Protein AF-A0A962N6V8-F1 (afdb_monomer_lite)

Sequence (191 aa):
HMRDAFGALPDKLLLVIGPEPMWRGGLSGPNSLFMHADRPLISTNATSTLLHELTHVITRIRGAEPSDDWLAEGLAEYYGLELLRRSGGITQDRFDAALKWQRNWGKSVKSLRVARSRGPTTARAVVLLAELDREMRSLTRGEVGLDDLVQRLRQQRSVSTEDFIKLAEALAEGPLEALDTPLLTAPKAKH

Foldseek 3Di:
DCCLLAPDFDPAAA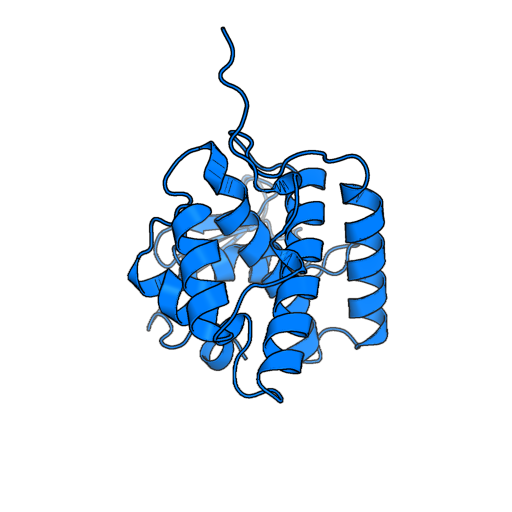EAEEAPPDDQAWDADASYIYHYNPQPCADPLRFGSVQLNSQCNGLLAAALALQRRLVSLLSSRLRSRVVCPVVVVDDPVSSVSSLVVLCVLLVVQQALRDSHDDSSSSSVSSNLQVLLQVQLCVLVVNPDGNSNLSNVSSVVSHDYLVNSQVSSQVSSVHHDPSSPGSRRDHDDDDD

Structure (mmCIF, N/CA/C/O backbone):
data_AF-A0A962N6V8-F1
#
_entry.id   AF-A0A962N6V8-F1
#
loop_
_atom_site.group_PDB
_atom_site.id
_atom_site.type_symbol
_atom_site.label_atom_id
_atom_site.label_alt_id
_atom_site.label_comp_id
_atom_site.label_asym_id
_atom_site.label_entity_id
_atom_site.label_seq_id
_atom_site.pdbx_PDB_ins_code
_atom_site.Cartn_x
_atom_site.Cartn_y
_atom_site.Cartn_z
_atom_site.occupancy
_atom_site.B_iso_or_equiv
_atom_site.auth_seq_id
_atom_site.auth_comp_id
_atom_site.auth_asym_id
_atom_site.auth_atom_id
_atom_site.pdbx_PDB_model_num
ATOM 1 N N . HIS A 1 1 ? -2.969 -9.223 -13.049 1.00 92.00 1 HIS A N 1
ATOM 2 C CA . HIS A 1 1 ? -2.523 -8.752 -11.718 1.00 92.00 1 HIS A CA 1
ATOM 3 C C . HIS A 1 1 ? -2.616 -7.242 -11.528 1.00 92.00 1 HIS A C 1
ATOM 5 O O . HIS A 1 1 ? -3.389 -6.834 -10.682 1.00 92.00 1 HIS A O 1
ATOM 11 N N . MET A 1 2 ? -1.894 -6.386 -12.275 1.00 93.00 2 MET A N 1
ATOM 12 C CA . MET A 1 2 ? -2.005 -4.920 -12.075 1.00 93.00 2 MET A CA 1
ATOM 13 C C . MET A 1 2 ? -3.399 -4.360 -12.370 1.00 93.00 2 MET A C 1
ATOM 15 O O . MET A 1 2 ? -3.886 -3.515 -11.631 1.00 93.00 2 MET A O 1
ATOM 19 N N . ARG A 1 3 ? -4.042 -4.829 -13.447 1.00 93.38 3 ARG A N 1
ATOM 20 C CA . ARG A 1 3 ? -5.424 -4.447 -13.768 1.00 93.38 3 ARG A CA 1
ATOM 21 C C . ARG A 1 3 ? -6.394 -4.892 -12.671 1.00 93.38 3 ARG A C 1
ATOM 23 O O . ARG A 1 3 ? -7.311 -4.152 -12.360 1.00 93.38 3 ARG A O 1
ATOM 30 N N . ASP A 1 4 ? -6.150 -6.049 -12.066 1.00 94.19 4 ASP A N 1
ATOM 31 C CA . ASP A 1 4 ? -6.974 -6.572 -10.971 1.00 94.19 4 ASP A CA 1
ATOM 32 C C . ASP A 1 4 ? -6.772 -5.734 -9.699 1.00 94.19 4 ASP A C 1
ATOM 34 O O . ASP A 1 4 ? -7.735 -5.336 -9.062 1.00 94.19 4 ASP A O 1
ATOM 38 N N . ALA A 1 5 ? -5.522 -5.381 -9.381 1.00 95.44 5 ALA A N 1
ATOM 39 C CA . ALA A 1 5 ? -5.188 -4.584 -8.203 1.00 95.44 5 ALA A CA 1
ATOM 40 C C . ALA A 1 5 ? -5.646 -3.123 -8.309 1.00 95.44 5 ALA A C 1
ATOM 42 O O . ALA A 1 5 ? -6.063 -2.519 -7.326 1.00 95.44 5 ALA A O 1
ATOM 43 N N . PHE A 1 6 ? -5.530 -2.524 -9.495 1.00 95.38 6 PHE A N 1
ATOM 44 C CA . PHE A 1 6 ? -5.678 -1.079 -9.661 1.00 95.38 6 PHE A CA 1
ATOM 45 C C . PHE A 1 6 ? -6.866 -0.678 -10.532 1.00 95.38 6 PHE A C 1
ATOM 47 O O . PHE A 1 6 ? -7.207 0.502 -10.557 1.00 95.38 6 PHE A O 1
ATOM 54 N N . GLY A 1 7 ? -7.513 -1.597 -11.245 1.00 93.31 7 GLY A N 1
ATOM 55 C CA . GLY A 1 7 ? -8.549 -1.292 -12.230 1.00 93.31 7 GLY A CA 1
ATOM 56 C C . GLY A 1 7 ? -7.964 -0.756 -13.543 1.00 93.31 7 GLY A C 1
ATOM 57 O O . GLY A 1 7 ? -6.979 -1.275 -14.072 1.00 93.31 7 GLY A O 1
ATOM 58 N N . ALA A 1 8 ? -8.575 0.297 -14.101 1.00 91.31 8 ALA A N 1
ATOM 59 C CA . ALA A 1 8 ? -8.146 0.885 -15.373 1.00 91.31 8 ALA A CA 1
ATOM 60 C C . ALA A 1 8 ? -6.683 1.374 -15.329 1.00 91.31 8 ALA A C 1
ATOM 62 O O . ALA A 1 8 ? -6.289 2.142 -14.438 1.00 91.31 8 ALA A O 1
ATOM 63 N N . LEU A 1 9 ? -5.906 0.938 -16.323 1.00 91.75 9 LEU A N 1
ATOM 64 C CA . LEU A 1 9 ? -4.485 1.239 -16.507 1.00 91.75 9 LEU A CA 1
ATOM 65 C C . LEU A 1 9 ? -4.301 2.335 -17.571 1.00 91.75 9 LEU A C 1
ATOM 67 O O . LEU A 1 9 ? -5.171 2.476 -18.429 1.00 91.75 9 LEU A O 1
ATOM 71 N N . PRO A 1 10 ? -3.199 3.105 -17.538 1.00 88.62 10 PRO A N 1
ATOM 72 C CA . PRO A 1 10 ? -2.902 4.063 -18.600 1.00 88.62 10 PRO A CA 1
ATOM 73 C C . PRO A 1 10 ? -2.688 3.356 -19.947 1.00 88.62 10 PRO A C 1
ATOM 75 O O . PRO A 1 10 ? -2.041 2.311 -20.000 1.00 88.62 10 PRO A O 1
ATOM 78 N N . ASP A 1 11 ? -3.174 3.960 -21.035 1.00 89.56 11 ASP A N 1
ATOM 79 C CA . ASP A 1 11 ? -3.047 3.401 -22.394 1.00 89.56 11 ASP A CA 1
ATOM 80 C C . ASP A 1 11 ? -1.592 3.313 -22.867 1.00 89.56 11 ASP A C 1
ATOM 82 O O . ASP A 1 11 ? -1.232 2.461 -23.678 1.00 89.56 11 ASP A O 1
ATOM 86 N N . LYS A 1 12 ? -0.753 4.233 -22.380 1.00 90.50 12 LYS A N 1
ATOM 87 C CA . LYS A 1 12 ? 0.671 4.318 -22.700 1.00 90.50 12 LYS A CA 1
ATOM 88 C C . LYS A 1 12 ? 1.465 4.674 -21.453 1.00 90.50 12 LYS A C 1
ATOM 90 O O . LYS A 1 12 ? 1.043 5.506 -20.650 1.00 90.50 12 LYS A O 1
ATOM 95 N N . LEU A 1 13 ? 2.641 4.071 -21.347 1.00 90.12 13 LEU A N 1
ATOM 96 C CA . LEU A 1 13 ? 3.623 4.326 -20.306 1.00 90.12 13 LEU A CA 1
ATOM 97 C C . LEU A 1 13 ? 4.987 4.520 -20.972 1.00 90.12 13 LEU A C 1
ATOM 99 O O . LEU A 1 13 ? 5.397 3.687 -21.779 1.00 90.12 13 LEU A O 1
ATOM 103 N N . LEU A 1 14 ? 5.685 5.603 -20.635 1.00 91.00 14 LEU A N 1
ATOM 104 C CA . LEU A 1 14 ? 7.074 5.807 -21.037 1.00 91.00 14 LEU A CA 1
ATOM 105 C C . LEU A 1 14 ? 8.006 5.179 -19.995 1.00 91.00 14 LEU A C 1
ATOM 107 O O . LEU A 1 14 ? 7.968 5.561 -18.829 1.00 91.00 14 LEU A O 1
ATOM 111 N N . LEU A 1 15 ? 8.873 4.263 -20.422 1.00 88.88 15 LEU A N 1
ATOM 112 C CA . LEU A 1 15 ? 9.946 3.719 -19.594 1.00 88.88 15 LEU A CA 1
ATOM 113 C C . LEU A 1 15 ? 11.296 4.152 -20.164 1.00 88.88 15 LEU A C 1
ATOM 115 O O . LEU A 1 15 ? 11.622 3.822 -21.303 1.00 88.88 15 LEU A O 1
ATOM 119 N N . VAL A 1 16 ? 12.076 4.876 -19.366 1.00 89.50 16 VAL A N 1
ATOM 120 C CA . VAL A 1 16 ? 13.437 5.299 -19.701 1.00 89.50 16 VAL A CA 1
ATOM 121 C C . VAL A 1 16 ? 14.405 4.585 -18.771 1.00 89.50 16 VAL A C 1
ATOM 123 O O . VAL A 1 16 ? 14.350 4.763 -17.556 1.00 89.50 16 VAL A O 1
ATOM 126 N N . ILE A 1 17 ? 15.299 3.784 -19.345 1.00 88.50 17 ILE A N 1
ATOM 127 C CA . ILE A 1 17 ? 16.382 3.123 -18.617 1.00 88.50 17 ILE A CA 1
ATOM 128 C C . ILE A 1 17 ? 17.700 3.610 -19.204 1.00 88.50 17 ILE A C 1
ATOM 130 O O . ILE A 1 17 ? 17.881 3.560 -20.420 1.00 88.50 17 ILE A O 1
ATOM 134 N N . GLY A 1 18 ? 18.616 4.065 -18.355 1.00 88.94 18 GLY A N 1
ATOM 135 C CA . GLY A 1 18 ? 19.929 4.517 -18.801 1.00 88.94 18 GLY A CA 1
ATOM 136 C C . GLY A 1 18 ? 21.016 4.334 -17.742 1.00 88.94 18 GLY A C 1
ATOM 137 O O . GLY A 1 18 ? 20.704 4.206 -16.553 1.00 88.94 18 GLY A O 1
ATOM 138 N N . PRO A 1 19 ? 22.288 4.256 -18.166 1.00 89.94 19 PRO A N 1
ATOM 139 C CA . PRO A 1 19 ? 23.431 4.216 -17.262 1.00 89.94 19 PRO A CA 1
ATOM 140 C C . PRO A 1 19 ? 23.737 5.626 -16.719 1.00 89.94 19 PRO A C 1
ATOM 142 O O . PRO A 1 19 ? 22.932 6.555 -16.832 1.00 89.94 19 PRO A O 1
ATOM 145 N N . GLU A 1 20 ? 24.924 5.804 -16.149 1.00 87.94 20 GLU A N 1
ATOM 146 C CA . GLU A 1 20 ? 25.464 7.120 -15.799 1.00 87.94 20 GLU A CA 1
ATOM 147 C C . GLU A 1 20 ? 25.333 8.117 -16.973 1.00 87.94 20 GLU A C 1
ATOM 149 O O . GLU A 1 20 ? 25.546 7.732 -18.129 1.00 87.94 20 GLU A O 1
ATOM 154 N N . PRO A 1 21 ? 24.990 9.395 -16.720 1.00 88.94 21 PRO A N 1
ATOM 155 C CA . PRO A 1 21 ? 24.948 10.081 -15.422 1.00 88.94 21 PRO A CA 1
ATOM 156 C C . PRO A 1 21 ? 23.567 10.071 -14.729 1.00 88.94 21 PRO A C 1
ATOM 158 O O . PRO A 1 21 ? 23.269 10.968 -13.937 1.00 88.94 21 PRO A O 1
ATOM 161 N N . MET A 1 22 ? 22.670 9.129 -15.053 1.00 87.81 22 MET A N 1
ATOM 162 C CA . MET A 1 22 ? 21.358 9.074 -14.395 1.00 87.81 22 MET A CA 1
ATOM 163 C C . MET A 1 22 ? 21.493 8.837 -12.882 1.00 87.81 22 MET A C 1
ATOM 165 O O . MET A 1 22 ? 22.350 8.087 -12.424 1.00 87.81 22 MET A O 1
ATOM 169 N N . TRP A 1 23 ? 20.608 9.443 -12.080 1.00 82.12 23 TRP A N 1
ATOM 170 C CA . TRP A 1 23 ? 20.571 9.172 -10.641 1.00 82.12 23 TRP A CA 1
ATOM 171 C C . TRP A 1 23 ? 20.343 7.678 -10.392 1.00 82.12 23 TRP A C 1
ATOM 173 O O . TRP A 1 23 ? 19.440 7.083 -10.980 1.00 82.12 23 TRP A O 1
ATOM 183 N N . ARG A 1 24 ? 21.140 7.075 -9.499 1.00 80.69 24 ARG A N 1
ATOM 184 C CA . ARG A 1 24 ? 21.085 5.648 -9.141 1.00 80.69 24 ARG A CA 1
ATOM 185 C C . ARG A 1 24 ? 19.822 5.319 -8.345 1.00 80.69 24 ARG A C 1
ATOM 187 O O . ARG A 1 24 ? 19.895 4.987 -7.164 1.00 80.69 24 ARG A O 1
ATOM 194 N N . GLY A 1 25 ? 18.662 5.369 -8.987 1.00 80.75 25 GLY A N 1
ATOM 195 C CA . GLY A 1 25 ? 17.335 5.217 -8.396 1.00 80.75 25 GLY A CA 1
ATOM 196 C C . GLY A 1 25 ? 16.261 4.902 -9.433 1.00 80.75 25 GLY A C 1
ATOM 197 O O . GLY A 1 25 ? 16.563 4.661 -10.603 1.00 80.75 25 GLY A O 1
ATOM 198 N N . GLY A 1 26 ? 15.018 4.870 -8.962 1.00 82.94 26 GLY A N 1
ATOM 199 C CA . GLY A 1 26 ? 13.819 4.947 -9.787 1.00 82.94 26 GLY A CA 1
ATOM 200 C C . GLY A 1 26 ? 13.125 6.275 -9.504 1.00 82.94 26 GLY A C 1
ATOM 201 O O . GLY A 1 26 ? 13.167 6.749 -8.373 1.00 82.94 26 GLY A O 1
ATOM 202 N N . LEU A 1 27 ? 12.558 6.904 -10.529 1.00 83.62 27 LEU A N 1
ATOM 203 C CA . LEU A 1 27 ? 11.751 8.110 -10.381 1.00 83.62 27 LEU A CA 1
ATOM 204 C C . LEU A 1 27 ? 10.501 7.995 -11.245 1.00 83.62 27 LEU A C 1
ATOM 206 O O . LEU A 1 27 ? 10.588 7.858 -12.470 1.00 83.62 27 LEU A O 1
ATOM 210 N N . SER A 1 28 ? 9.344 8.100 -10.606 1.00 83.50 28 SER A N 1
ATOM 211 C CA . SER A 1 28 ? 8.049 8.181 -11.267 1.00 83.50 28 SER A CA 1
ATOM 212 C C . SER A 1 28 ? 7.672 9.623 -11.634 1.00 83.50 28 SER A C 1
ATOM 214 O O . SER A 1 28 ? 7.894 10.579 -10.890 1.00 83.50 28 SER A O 1
ATOM 216 N N . GLY A 1 29 ? 7.080 9.779 -12.819 1.00 81.81 29 GLY A N 1
ATOM 217 C CA . GLY A 1 29 ? 6.471 11.008 -13.322 1.00 81.81 29 GLY A CA 1
ATOM 218 C C . GLY A 1 29 ? 5.114 10.726 -13.983 1.00 81.81 29 GLY A C 1
ATOM 219 O O . GLY A 1 29 ? 4.667 9.575 -14.042 1.00 81.81 29 GLY A O 1
ATOM 220 N N . PRO A 1 30 ? 4.402 11.752 -14.488 1.00 84.00 30 PRO A N 1
ATOM 221 C CA . PRO A 1 30 ? 3.110 11.550 -15.140 1.00 84.00 30 PRO A CA 1
ATOM 222 C C . PRO A 1 30 ? 3.215 10.604 -16.348 1.00 84.00 30 PRO A C 1
ATOM 224 O O . PRO A 1 30 ? 3.741 10.976 -17.393 1.00 84.00 30 PRO A O 1
ATOM 227 N N . ASN A 1 31 ? 2.685 9.382 -16.209 1.00 85.62 31 ASN A N 1
ATOM 228 C CA . ASN A 1 31 ? 2.766 8.306 -17.211 1.00 85.62 31 ASN A CA 1
ATOM 229 C C . ASN A 1 31 ? 4.201 7.966 -17.659 1.00 85.62 31 ASN A C 1
ATOM 231 O O . ASN A 1 31 ? 4.402 7.475 -18.774 1.00 85.62 31 ASN A O 1
ATOM 235 N N . SER A 1 32 ? 5.194 8.213 -16.807 1.00 88.81 32 SER A N 1
ATOM 236 C CA . SER A 1 32 ? 6.594 7.959 -17.118 1.00 88.81 32 SER A CA 1
ATOM 237 C C . SER A 1 32 ? 7.357 7.414 -15.919 1.00 88.81 32 SER A C 1
ATOM 239 O O . SER A 1 32 ? 7.034 7.699 -14.767 1.00 88.81 32 SER A O 1
ATOM 241 N N . LEU A 1 33 ? 8.372 6.612 -16.209 1.00 89.00 33 LEU A N 1
ATOM 242 C CA . LEU A 1 33 ? 9.287 6.047 -15.234 1.00 89.00 33 LEU A CA 1
ATOM 243 C C . LEU A 1 33 ? 10.714 6.148 -15.765 1.00 89.00 33 LEU A C 1
ATOM 245 O O . LEU A 1 33 ? 10.989 5.766 -16.902 1.00 89.00 33 LEU A O 1
ATOM 249 N N . PHE A 1 34 ? 11.614 6.626 -14.917 1.00 87.19 34 PHE A N 1
ATOM 250 C CA . PHE A 1 34 ? 13.043 6.718 -15.176 1.00 87.19 34 PHE A CA 1
ATOM 251 C C . PHE A 1 34 ? 13.778 5.790 -14.211 1.00 87.19 34 PHE A C 1
ATOM 253 O O . PHE A 1 34 ? 13.580 5.889 -13.002 1.00 87.19 34 PHE A O 1
ATOM 260 N N . MET A 1 35 ? 14.619 4.890 -14.720 1.00 87.12 35 MET A N 1
ATOM 261 C CA . MET A 1 35 ? 15.405 3.970 -13.895 1.00 87.12 35 MET A CA 1
ATOM 262 C C . MET A 1 35 ? 16.869 3.946 -14.311 1.00 87.12 35 MET A C 1
ATOM 264 O O . MET A 1 35 ? 17.200 3.949 -15.496 1.00 87.12 35 MET A O 1
ATOM 268 N N . HIS A 1 36 ? 17.750 3.848 -13.323 1.00 88.12 36 HIS A N 1
ATOM 269 C CA . HIS A 1 36 ? 19.153 3.556 -13.583 1.00 88.12 36 HIS A CA 1
ATOM 270 C C . HIS A 1 36 ? 19.347 2.096 -14.019 1.00 88.12 36 HIS A C 1
ATOM 272 O O . HIS A 1 36 ? 18.782 1.193 -13.403 1.00 88.12 36 HIS A O 1
ATOM 278 N N . ALA A 1 37 ? 20.190 1.851 -15.024 1.00 84.88 37 ALA A N 1
ATOM 279 C CA . ALA A 1 37 ? 20.420 0.520 -15.599 1.00 84.88 37 ALA A CA 1
ATOM 280 C C . ALA A 1 37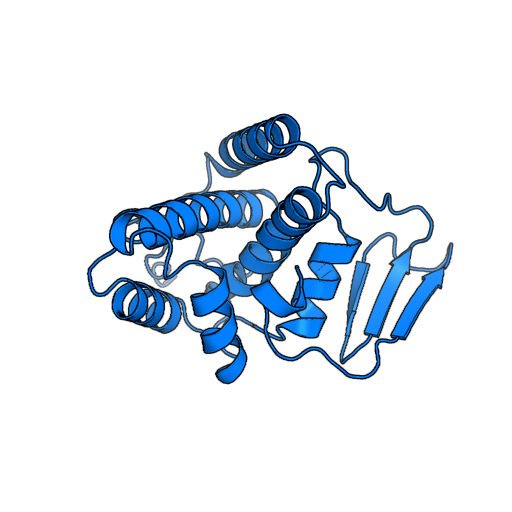 ? 20.968 -0.512 -14.591 1.00 84.88 37 ALA A C 1
ATOM 282 O O . ALA A 1 37 ? 20.593 -1.677 -14.645 1.00 84.88 37 ALA A O 1
ATOM 283 N N . ASP A 1 38 ? 21.792 -0.081 -13.628 1.00 84.06 38 ASP A N 1
ATOM 284 C CA . ASP A 1 38 ? 22.321 -0.958 -12.566 1.00 84.06 38 ASP A CA 1
ATOM 285 C C . ASP A 1 38 ? 21.274 -1.367 -11.510 1.00 84.06 38 ASP A C 1
ATOM 287 O O . ASP A 1 38 ? 21.598 -2.109 -10.579 1.00 84.06 38 ASP A O 1
ATOM 291 N N . ARG A 1 39 ? 20.037 -0.847 -11.563 1.00 76.50 39 ARG A N 1
ATOM 292 C CA . ARG A 1 39 ? 19.029 -1.188 -10.554 1.00 76.50 39 ARG A CA 1
ATOM 293 C C . ARG A 1 39 ? 18.531 -2.617 -10.781 1.00 76.50 39 ARG A C 1
ATOM 295 O O . ARG A 1 39 ? 17.963 -2.901 -11.835 1.00 76.50 39 ARG A O 1
ATOM 302 N N . PRO A 1 40 ? 18.680 -3.517 -9.792 1.00 69.81 40 PRO A N 1
ATOM 303 C CA . PRO A 1 40 ? 18.134 -4.854 -9.919 1.00 69.81 40 PRO A CA 1
ATOM 304 C C . PRO A 1 40 ? 16.604 -4.774 -9.951 1.00 69.81 40 PRO A C 1
ATOM 306 O O . PRO A 1 40 ? 15.988 -4.079 -9.143 1.00 69.81 40 PRO A O 1
ATOM 309 N N . LEU A 1 41 ? 15.987 -5.504 -10.884 1.00 69.69 41 LEU A N 1
ATOM 310 C CA . LEU A 1 41 ? 14.526 -5.557 -11.027 1.00 69.69 41 LEU A CA 1
ATOM 311 C C . LEU A 1 41 ? 13.837 -6.147 -9.786 1.00 69.69 41 LEU A C 1
ATOM 313 O O . LEU A 1 41 ? 12.676 -5.832 -9.526 1.00 69.69 41 LEU A O 1
ATOM 317 N N . ILE A 1 42 ? 14.564 -6.971 -9.026 1.00 69.94 42 ILE A N 1
ATOM 318 C CA . ILE A 1 42 ? 14.181 -7.520 -7.725 1.00 69.94 42 ILE A CA 1
ATOM 319 C C . ILE A 1 42 ? 15.346 -7.247 -6.769 1.00 69.94 42 ILE A C 1
ATOM 321 O O . ILE A 1 42 ? 16.464 -7.707 -7.003 1.00 69.94 42 ILE A O 1
ATOM 325 N N . SER A 1 43 ? 15.112 -6.473 -5.715 1.00 66.94 43 SER A N 1
ATOM 326 C CA . SER A 1 43 ? 16.129 -6.116 -4.726 1.00 66.94 43 SER A CA 1
ATOM 327 C C . SER A 1 43 ? 16.382 -7.245 -3.720 1.00 66.94 43 SER A C 1
ATOM 329 O O . SER A 1 43 ? 15.683 -8.256 -3.662 1.00 66.94 43 SER A O 1
ATOM 331 N N . THR A 1 44 ? 17.401 -7.072 -2.878 1.00 57.19 44 THR A N 1
ATOM 332 C CA . THR A 1 44 ? 17.793 -8.040 -1.840 1.00 57.19 44 THR A CA 1
ATOM 333 C C . THR A 1 44 ? 16.747 -8.231 -0.736 1.00 57.19 44 THR A C 1
ATOM 335 O O . THR A 1 44 ? 16.730 -9.281 -0.100 1.00 57.19 44 THR A O 1
ATOM 338 N N . ASN A 1 45 ? 15.846 -7.264 -0.533 1.00 60.38 45 ASN A N 1
ATOM 339 C CA . ASN A 1 45 ? 14.651 -7.394 0.313 1.00 60.38 45 ASN A CA 1
ATOM 340 C C . ASN A 1 45 ? 13.424 -7.941 -0.450 1.00 60.38 45 ASN A C 1
ATOM 342 O O . ASN A 1 45 ? 12.312 -7.886 0.070 1.00 60.38 45 ASN A O 1
ATOM 346 N N . ALA A 1 46 ? 13.640 -8.481 -1.656 1.00 65.19 46 ALA A N 1
ATOM 347 C CA . ALA A 1 46 ? 12.654 -9.100 -2.541 1.00 65.19 46 ALA A CA 1
ATOM 348 C C . ALA A 1 46 ? 11.507 -8.185 -3.001 1.00 65.19 46 ALA A C 1
ATOM 350 O O . ALA A 1 46 ? 10.504 -8.685 -3.505 1.00 65.19 46 ALA A O 1
ATOM 351 N N . THR A 1 47 ? 11.648 -6.863 -2.873 1.00 71.94 47 THR A N 1
ATOM 352 C CA . THR A 1 47 ? 10.726 -5.905 -3.495 1.00 71.94 47 THR A CA 1
ATOM 353 C C . THR A 1 47 ? 11.218 -5.535 -4.895 1.00 71.94 47 THR A C 1
ATOM 355 O O . THR A 1 47 ? 12.370 -5.777 -5.259 1.00 71.94 47 THR A O 1
ATOM 358 N N . SER A 1 48 ? 10.340 -5.017 -5.750 1.00 85.38 48 SER A N 1
ATOM 359 C CA . SER A 1 48 ? 10.741 -4.530 -7.071 1.00 85.38 48 SER A CA 1
ATOM 360 C C . SER A 1 48 ? 10.662 -3.014 -7.110 1.00 85.38 48 SER A C 1
ATOM 362 O O . SER A 1 48 ? 9.568 -2.455 -7.074 1.00 85.38 48 SER A O 1
ATOM 364 N N . THR A 1 49 ? 11.811 -2.345 -7.254 1.00 83.94 49 THR A N 1
ATOM 365 C CA . THR A 1 49 ? 11.855 -0.887 -7.460 1.00 83.94 49 THR A CA 1
ATOM 366 C C . THR A 1 49 ? 11.035 -0.477 -8.688 1.00 83.94 49 THR A C 1
ATOM 368 O O . THR A 1 49 ? 10.323 0.516 -8.642 1.00 83.94 49 THR A O 1
ATOM 371 N N . LEU A 1 50 ? 11.051 -1.273 -9.762 1.00 86.75 50 LEU A N 1
ATOM 372 C CA . LEU A 1 50 ? 10.215 -1.034 -10.943 1.00 86.75 50 LEU A CA 1
ATOM 373 C C . LEU A 1 50 ? 8.717 -1.058 -10.598 1.00 86.75 50 LEU A C 1
ATOM 375 O O . LEU A 1 50 ? 7.985 -0.146 -10.975 1.00 86.75 50 LEU A O 1
ATOM 379 N N . LEU A 1 51 ? 8.247 -2.092 -9.893 1.00 91.81 51 LEU A N 1
ATOM 380 C CA . LEU A 1 51 ? 6.824 -2.217 -9.552 1.00 91.81 51 LEU A CA 1
ATOM 381 C C . LEU A 1 51 ? 6.381 -1.200 -8.495 1.00 91.81 51 LEU A C 1
ATOM 383 O O . LEU A 1 51 ? 5.237 -0.751 -8.543 1.00 91.81 51 LEU A O 1
ATOM 387 N N . HIS A 1 52 ? 7.279 -0.817 -7.588 1.00 92.69 52 HIS A N 1
ATOM 388 C CA . HIS A 1 52 ? 7.075 0.276 -6.642 1.00 92.69 52 HIS A CA 1
ATOM 389 C C . HIS A 1 52 ? 6.759 1.574 -7.399 1.00 92.69 52 HIS A C 1
ATOM 391 O O . HIS A 1 52 ? 5.669 2.132 -7.271 1.00 92.69 52 HIS A O 1
ATOM 397 N N . GLU A 1 53 ? 7.653 1.997 -8.294 1.00 91.12 53 GLU A N 1
ATOM 398 C CA . GLU A 1 53 ? 7.448 3.224 -9.065 1.00 91.12 53 GLU A CA 1
ATOM 399 C C . GLU A 1 53 ? 6.239 3.137 -10.001 1.00 91.12 53 GLU A C 1
ATOM 401 O O . GLU A 1 53 ? 5.474 4.090 -10.154 1.00 91.12 53 GLU A O 1
ATOM 406 N N . LEU A 1 54 ? 6.012 1.975 -10.614 1.00 92.56 54 LEU A N 1
ATOM 407 C CA . LEU A 1 54 ? 4.855 1.775 -11.477 1.00 92.56 54 LEU A CA 1
ATOM 408 C C . LEU A 1 54 ? 3.536 1.857 -10.688 1.00 92.56 54 LEU A C 1
ATOM 410 O O . LEU A 1 54 ? 2.542 2.377 -11.203 1.00 92.56 54 LEU A O 1
ATOM 414 N N . THR A 1 55 ? 3.532 1.435 -9.421 1.00 95.00 55 THR A N 1
ATOM 415 C CA . THR A 1 55 ? 2.389 1.626 -8.519 1.00 95.00 55 THR A CA 1
ATOM 416 C C . THR A 1 55 ? 2.120 3.112 -8.288 1.00 95.00 55 THR A C 1
ATOM 418 O O . THR A 1 55 ? 0.965 3.530 -8.415 1.00 95.00 55 THR A O 1
ATOM 421 N N . HIS A 1 56 ? 3.144 3.943 -8.063 1.00 94.69 56 HIS A N 1
ATOM 422 C CA . HIS A 1 56 ? 2.966 5.400 -7.995 1.00 94.69 56 HIS A CA 1
ATOM 423 C C . HIS A 1 56 ? 2.367 5.974 -9.286 1.00 94.69 56 HIS A C 1
ATOM 425 O O . HIS A 1 56 ? 1.377 6.708 -9.230 1.00 94.69 56 HIS A O 1
ATOM 431 N N . VAL A 1 57 ? 2.894 5.597 -10.457 1.00 93.06 57 VAL A N 1
ATOM 432 C CA . VAL A 1 57 ? 2.419 6.120 -11.754 1.00 93.06 57 VAL A CA 1
ATOM 433 C C . VAL A 1 57 ? 0.962 5.738 -12.034 1.00 93.06 57 VAL A C 1
ATOM 435 O O . VAL A 1 57 ? 0.175 6.572 -12.496 1.00 93.06 57 VAL A O 1
ATOM 438 N N . ILE A 1 58 ? 0.585 4.485 -11.767 1.00 93.56 58 ILE A N 1
ATOM 439 C CA . ILE A 1 58 ? -0.759 3.972 -12.062 1.00 93.56 58 ILE A CA 1
ATOM 440 C C . ILE A 1 58 ? -1.777 4.500 -11.052 1.00 93.56 58 ILE A C 1
ATOM 442 O O . ILE A 1 58 ? -2.873 4.940 -11.432 1.00 93.56 58 ILE A O 1
ATOM 446 N N . THR A 1 59 ? -1.456 4.435 -9.760 1.00 94.50 59 THR A N 1
ATOM 447 C CA . THR A 1 59 ? -2.402 4.819 -8.708 1.00 94.50 59 THR A CA 1
ATOM 448 C C . THR A 1 59 ? -2.539 6.332 -8.619 1.00 94.50 59 THR A C 1
ATOM 450 O O . THR A 1 59 ? -3.657 6.835 -8.490 1.00 94.50 59 THR A O 1
ATOM 453 N N . ARG A 1 60 ? -1.428 7.065 -8.766 1.00 94.25 60 ARG A N 1
ATOM 454 C CA . ARG A 1 60 ? -1.319 8.508 -8.502 1.00 94.25 60 ARG A CA 1
ATOM 455 C C . ARG A 1 60 ? -1.907 8.904 -7.144 1.00 94.25 60 ARG A C 1
ATOM 457 O O . ARG A 1 60 ? -2.415 10.015 -6.999 1.00 94.25 60 ARG A O 1
ATOM 464 N N . ILE A 1 61 ? -1.905 7.969 -6.195 1.00 95.94 61 ILE A N 1
ATOM 465 C CA . ILE A 1 61 ? -2.314 8.228 -4.821 1.00 95.94 61 ILE A CA 1
ATOM 466 C C . ILE A 1 61 ? -1.176 8.993 -4.150 1.00 95.94 61 ILE A C 1
ATOM 468 O O . ILE A 1 61 ? -0.009 8.627 -4.278 1.00 95.94 61 ILE A O 1
ATOM 472 N N . ARG A 1 62 ? -1.531 10.059 -3.443 1.00 95.50 62 ARG A N 1
ATOM 473 C CA . ARG A 1 62 ? -0.652 10.855 -2.591 1.00 95.50 62 ARG A CA 1
ATOM 474 C C . ARG A 1 62 ? -1.356 11.151 -1.273 1.00 95.50 62 ARG A C 1
ATOM 476 O O . ARG A 1 62 ? -2.586 11.200 -1.229 1.00 95.50 62 ARG A O 1
ATOM 483 N N . GLY A 1 63 ? -0.574 11.388 -0.225 1.00 95.12 63 GLY A N 1
ATOM 484 C CA . GLY A 1 63 ? -1.106 11.876 1.043 1.00 95.12 63 GLY A CA 1
ATOM 485 C C . GLY A 1 63 ? -1.816 13.224 0.876 1.00 95.12 63 GLY A C 1
ATOM 486 O O . GLY A 1 63 ? -1.380 14.065 0.080 1.00 95.12 63 GLY A O 1
ATOM 487 N N . ALA A 1 64 ? -2.917 13.415 1.604 1.00 95.56 64 ALA A N 1
ATOM 488 C CA . ALA A 1 64 ? -3.606 14.701 1.691 1.00 95.56 64 ALA A CA 1
ATOM 489 C C . ALA A 1 64 ? -2.741 15.744 2.409 1.00 95.56 64 ALA A C 1
ATOM 491 O O . ALA A 1 64 ? -2.604 16.860 1.916 1.00 95.56 64 ALA A O 1
ATOM 492 N N . GLU A 1 65 ? -2.087 15.336 3.497 1.00 93.69 65 GLU A N 1
ATOM 493 C CA . GLU A 1 65 ? -1.102 16.131 4.230 1.00 93.69 65 GLU A CA 1
ATOM 494 C C . GLU A 1 65 ? 0.287 15.474 4.194 1.00 93.69 65 GLU A C 1
ATOM 496 O O . GLU A 1 65 ? 0.395 14.268 3.954 1.00 93.69 65 GLU A O 1
ATOM 501 N N . PRO A 1 66 ? 1.377 16.199 4.522 1.00 91.12 66 PRO A N 1
ATOM 502 C CA . PRO A 1 66 ? 2.706 15.596 4.643 1.00 91.12 66 PRO A CA 1
ATOM 503 C C . PRO A 1 66 ? 2.754 14.396 5.600 1.00 91.12 66 PRO A C 1
ATOM 505 O O . PRO A 1 66 ? 3.541 13.480 5.403 1.00 91.12 66 PRO A O 1
ATOM 508 N N . SER A 1 67 ? 1.903 14.364 6.633 1.00 93.50 67 SER A N 1
ATOM 509 C CA . SER A 1 67 ? 1.800 13.219 7.551 1.00 93.50 67 SER A CA 1
ATOM 510 C C . SER A 1 67 ? 1.081 11.992 6.973 1.00 93.50 67 SER A C 1
ATOM 512 O O . SER A 1 67 ? 1.036 10.962 7.636 1.00 93.50 67 SER A O 1
ATOM 514 N N . ASP A 1 68 ? 0.497 12.085 5.780 1.00 95.88 68 ASP A N 1
ATOM 515 C CA . ASP A 1 68 ? -0.181 10.984 5.079 1.00 95.88 68 ASP A CA 1
ATOM 516 C C . ASP A 1 68 ? 0.705 10.310 4.022 1.00 95.88 68 ASP A C 1
ATOM 518 O O . ASP A 1 68 ? 0.264 9.400 3.324 1.00 95.88 68 ASP A O 1
ATOM 522 N N . ASP A 1 69 ? 1.968 10.730 3.908 1.00 94.31 69 ASP A N 1
ATOM 523 C CA . ASP A 1 69 ? 2.935 10.232 2.921 1.00 94.31 69 ASP A CA 1
ATOM 524 C C . ASP A 1 69 ? 3.119 8.703 2.965 1.00 94.31 69 ASP A C 1
ATOM 526 O O . ASP A 1 69 ? 3.359 8.055 1.947 1.00 94.31 69 ASP A O 1
ATOM 530 N N . TRP A 1 70 ? 2.922 8.096 4.141 1.00 96.69 70 TRP A N 1
ATOM 531 C CA . TRP A 1 70 ? 2.979 6.644 4.328 1.00 96.69 70 TRP A CA 1
ATOM 532 C C . TRP A 1 70 ? 1.994 5.868 3.446 1.00 96.69 70 TRP A C 1
ATOM 534 O O . TRP A 1 70 ? 2.274 4.714 3.132 1.00 96.69 70 TRP A O 1
ATOM 544 N N . L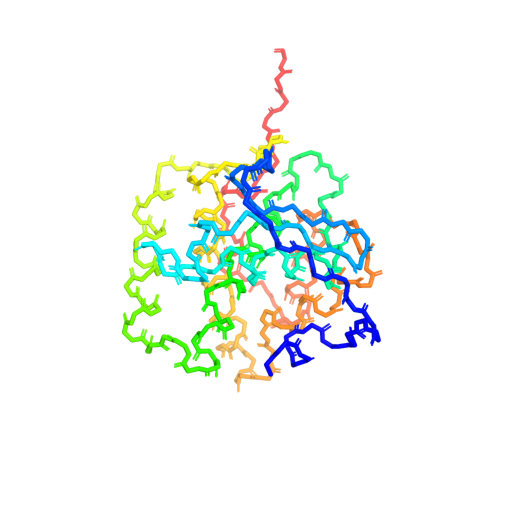EU A 1 71 ? 0.866 6.468 3.044 1.00 97.31 71 LEU A N 1
ATOM 545 C CA . LEU A 1 71 ? -0.121 5.815 2.183 1.00 97.31 71 LEU A CA 1
ATOM 546 C C . LEU A 1 71 ? 0.464 5.538 0.801 1.00 97.31 71 LEU A C 1
ATOM 548 O O . LEU A 1 71 ? 0.392 4.413 0.315 1.00 97.31 71 LEU A O 1
ATOM 552 N N . ALA A 1 72 ? 1.063 6.553 0.176 1.00 96.31 72 ALA A N 1
ATOM 553 C CA . ALA A 1 72 ? 1.630 6.419 -1.160 1.00 96.31 72 ALA A CA 1
ATOM 554 C C . ALA A 1 72 ? 2.810 5.439 -1.153 1.00 96.31 72 ALA A C 1
ATOM 556 O O . ALA A 1 72 ? 2.818 4.476 -1.916 1.00 96.31 72 ALA A O 1
ATOM 557 N N . GLU A 1 73 ? 3.759 5.656 -0.244 1.00 95.81 73 GLU A N 1
ATOM 558 C CA . GLU A 1 73 ? 4.979 4.853 -0.116 1.00 95.81 73 GLU A CA 1
ATOM 559 C C . GLU A 1 73 ? 4.682 3.414 0.330 1.00 95.81 73 GLU A C 1
ATOM 561 O O . GLU A 1 73 ? 5.238 2.451 -0.196 1.00 95.81 73 GLU A O 1
ATOM 566 N N . GLY A 1 74 ? 3.778 3.245 1.298 1.00 97.25 74 GLY A N 1
ATOM 567 C CA . GLY A 1 74 ? 3.382 1.941 1.821 1.00 97.25 74 GLY A CA 1
ATOM 568 C C . GLY A 1 74 ? 2.656 1.094 0.781 1.00 97.25 74 GLY A C 1
ATOM 569 O O . GLY A 1 74 ? 2.980 -0.084 0.632 1.00 97.25 74 GLY A O 1
ATOM 570 N N . LEU A 1 75 ? 1.714 1.684 0.034 1.00 97.94 75 LEU A N 1
ATOM 571 C CA . LEU A 1 75 ? 1.031 0.995 -1.063 1.00 97.94 75 LEU A CA 1
ATOM 572 C C . LEU A 1 75 ? 2.021 0.623 -2.172 1.00 97.94 75 LEU A C 1
ATOM 574 O O . LEU A 1 75 ? 2.005 -0.517 -2.635 1.00 97.94 75 LEU A O 1
ATOM 578 N N . ALA A 1 76 ? 2.902 1.543 -2.571 1.00 96.38 76 ALA A N 1
ATOM 579 C CA . ALA A 1 76 ? 3.909 1.274 -3.592 1.00 96.38 76 ALA A CA 1
ATOM 580 C C . ALA A 1 76 ? 4.844 0.121 -3.199 1.00 96.38 76 ALA A C 1
ATOM 582 O O . ALA A 1 76 ? 5.049 -0.801 -3.990 1.00 96.38 76 ALA A O 1
ATOM 583 N N . GLU A 1 77 ? 5.336 0.101 -1.960 1.00 95.56 77 GLU A N 1
ATOM 584 C CA . GLU A 1 77 ? 6.209 -0.972 -1.484 1.00 95.56 77 GLU A CA 1
ATOM 585 C C . GLU A 1 77 ? 5.458 -2.303 -1.305 1.00 95.56 77 GLU A C 1
ATOM 587 O O . GLU A 1 77 ? 5.988 -3.357 -1.669 1.00 95.56 77 GLU A O 1
ATOM 592 N N . TYR A 1 78 ? 4.212 -2.280 -0.811 1.00 97.19 78 TYR A N 1
ATOM 593 C CA . TYR A 1 78 ? 3.394 -3.489 -0.668 1.00 97.19 78 TYR A CA 1
ATOM 594 C C . TYR A 1 78 ? 3.119 -4.130 -2.032 1.00 97.19 78 TYR A C 1
ATOM 596 O O . TYR A 1 78 ? 3.407 -5.312 -2.224 1.00 97.19 78 TYR A O 1
ATOM 604 N N . TYR A 1 79 ? 2.637 -3.360 -3.013 1.00 97.19 79 TYR A N 1
ATOM 605 C CA . TYR A 1 79 ? 2.387 -3.887 -4.358 1.00 97.19 79 TYR A CA 1
ATOM 606 C C . TYR A 1 79 ? 3.677 -4.201 -5.117 1.00 97.19 79 TYR A C 1
ATOM 608 O O . TYR A 1 79 ? 3.679 -5.107 -5.952 1.00 97.19 79 TYR A O 1
ATOM 616 N N . GLY A 1 80 ? 4.792 -3.549 -4.777 1.00 94.00 80 GLY A N 1
ATOM 617 C CA . GLY A 1 80 ? 6.123 -3.910 -5.259 1.00 94.00 80 GLY A CA 1
ATOM 618 C C . GLY A 1 80 ? 6.546 -5.337 -4.889 1.00 94.00 80 GLY A C 1
ATOM 619 O O . GLY A 1 80 ? 7.347 -5.939 -5.606 1.00 94.00 80 GLY A O 1
ATOM 620 N N . LEU A 1 81 ? 5.987 -5.889 -3.808 1.00 94.06 81 LEU A N 1
ATOM 621 C CA . LEU A 1 81 ? 6.192 -7.264 -3.354 1.00 94.06 81 LEU A CA 1
ATOM 622 C C . LEU A 1 81 ? 5.044 -8.193 -3.796 1.00 94.06 81 LEU A C 1
ATOM 624 O O . LEU A 1 81 ? 5.272 -9.272 -4.345 1.00 94.06 81 LEU A O 1
ATOM 628 N N . GLU A 1 82 ? 3.800 -7.767 -3.597 1.00 96.12 82 GLU A N 1
ATOM 629 C CA . GLU A 1 82 ? 2.602 -8.566 -3.866 1.00 96.12 82 GLU A CA 1
ATOM 630 C C . GLU A 1 82 ? 2.426 -8.876 -5.358 1.00 96.12 82 GLU A C 1
ATOM 632 O O . GLU A 1 82 ? 2.070 -9.994 -5.732 1.00 96.12 82 GLU A O 1
ATOM 637 N N . LEU A 1 83 ? 2.743 -7.932 -6.248 1.00 95.62 83 LEU A N 1
ATOM 638 C CA . LEU A 1 83 ? 2.652 -8.175 -7.689 1.00 95.62 83 LEU A CA 1
ATOM 639 C C . LEU A 1 83 ? 3.748 -9.122 -8.196 1.00 95.62 83 LEU A C 1
ATOM 641 O O . LEU A 1 83 ? 3.487 -9.870 -9.142 1.00 95.62 83 LEU A O 1
ATOM 645 N N . LEU A 1 84 ? 4.930 -9.162 -7.564 1.00 92.56 84 LEU A N 1
ATOM 646 C CA . LEU A 1 84 ? 5.930 -10.201 -7.850 1.00 92.56 84 LEU A CA 1
ATOM 647 C C . LEU A 1 84 ? 5.389 -11.579 -7.479 1.00 92.56 84 LEU A C 1
ATOM 649 O O . LEU A 1 84 ? 5.497 -12.508 -8.275 1.00 92.56 84 LEU A O 1
ATOM 653 N N . ARG A 1 85 ? 4.773 -11.709 -6.300 1.00 94.44 85 ARG A N 1
ATOM 654 C CA . ARG A 1 85 ? 4.178 -12.974 -5.852 1.00 94.44 85 ARG A CA 1
ATOM 655 C C . ARG A 1 85 ? 3.075 -13.433 -6.799 1.00 94.44 85 ARG A C 1
ATOM 657 O O . ARG A 1 85 ? 3.112 -14.559 -7.283 1.00 94.44 85 ARG A O 1
ATOM 664 N N . ARG A 1 86 ? 2.118 -12.551 -7.110 1.00 95.00 86 ARG A N 1
ATOM 665 C CA . ARG A 1 86 ? 0.978 -12.876 -7.982 1.00 95.00 86 ARG A CA 1
ATOM 666 C C . ARG A 1 86 ? 1.411 -13.268 -9.394 1.00 95.00 86 ARG A C 1
ATOM 668 O O . ARG A 1 86 ? 0.818 -14.171 -9.966 1.00 95.00 86 ARG A O 1
ATOM 675 N N . SER A 1 87 ? 2.447 -12.622 -9.932 1.00 93.19 87 SER A N 1
ATOM 676 C CA . SER A 1 87 ? 2.991 -12.934 -11.262 1.00 93.19 87 SER A CA 1
ATOM 677 C C . SER A 1 87 ? 3.921 -14.154 -11.302 1.00 93.19 87 SER A C 1
ATOM 679 O O . SER A 1 87 ? 4.389 -14.515 -12.379 1.00 93.19 87 SER A O 1
ATOM 681 N N . GLY A 1 88 ? 4.209 -14.784 -10.157 1.00 90.44 88 GLY A N 1
ATOM 682 C CA . GLY A 1 88 ? 5.154 -15.898 -10.055 1.00 90.44 88 GLY A CA 1
ATOM 683 C C . GLY A 1 88 ? 6.632 -15.491 -10.090 1.00 90.44 88 GLY A C 1
ATOM 684 O O . GLY A 1 88 ? 7.496 -16.362 -10.149 1.00 90.44 88 GLY A O 1
ATOM 685 N N . GLY A 1 89 ? 6.948 -14.192 -10.026 1.00 88.81 89 GLY A N 1
ATOM 686 C CA . GLY A 1 89 ? 8.325 -13.691 -9.939 1.00 88.81 89 GLY A CA 1
ATOM 687 C C . GLY A 1 89 ? 9.024 -14.045 -8.621 1.00 88.81 89 GLY A C 1
ATOM 688 O O . GLY A 1 89 ? 10.250 -14.135 -8.579 1.00 88.81 89 GLY A O 1
ATOM 689 N N . ILE A 1 90 ? 8.254 -14.287 -7.555 1.00 90.44 90 ILE A N 1
ATOM 690 C CA . ILE A 1 90 ? 8.725 -14.878 -6.294 1.00 90.44 90 ILE A CA 1
ATOM 691 C C . ILE A 1 90 ? 7.725 -15.929 -5.795 1.00 90.44 90 ILE A C 1
ATOM 693 O O . ILE A 1 90 ? 6.534 -15.855 -6.090 1.00 90.44 90 ILE A O 1
ATOM 697 N N . THR A 1 91 ? 8.201 -16.894 -5.008 1.00 92.44 91 THR A N 1
ATOM 698 C CA . THR A 1 91 ? 7.339 -17.888 -4.347 1.00 92.44 91 THR A CA 1
ATOM 699 C C . THR A 1 91 ? 6.615 -17.293 -3.135 1.00 92.44 91 THR A C 1
ATOM 701 O O . THR A 1 91 ? 7.021 -16.254 -2.607 1.00 92.44 91 THR A O 1
ATOM 704 N N . GLN A 1 92 ? 5.583 -17.987 -2.641 1.00 94.38 92 GLN A N 1
ATOM 705 C CA . GLN A 1 92 ? 4.923 -17.634 -1.378 1.00 94.38 92 GLN A CA 1
ATOM 706 C C . GLN A 1 92 ? 5.925 -17.584 -0.210 1.00 94.38 92 GLN A C 1
ATOM 708 O O . GLN A 1 92 ? 5.972 -16.587 0.501 1.00 94.38 92 GLN A O 1
ATOM 713 N N . ASP A 1 93 ? 6.815 -18.574 -0.083 1.00 94.38 93 ASP A N 1
ATOM 714 C CA . ASP A 1 93 ? 7.839 -18.590 0.975 1.00 94.38 93 ASP A CA 1
ATOM 715 C C . ASP A 1 93 ? 8.760 -17.361 0.932 1.00 94.38 93 ASP A C 1
ATOM 717 O O . ASP A 1 93 ? 9.159 -16.820 1.966 1.00 94.38 93 ASP A O 1
ATOM 721 N N . ARG A 1 94 ? 9.114 -16.897 -0.276 1.00 92.00 94 ARG A N 1
ATOM 722 C CA . ARG A 1 94 ? 9.935 -15.692 -0.460 1.00 92.00 94 ARG A CA 1
ATOM 723 C C . ARG A 1 94 ? 9.169 -14.429 -0.086 1.00 92.00 94 ARG A C 1
ATOM 725 O O . ARG A 1 94 ? 9.757 -13.545 0.534 1.00 92.00 94 ARG A O 1
ATOM 732 N N . PHE A 1 95 ? 7.883 -14.363 -0.415 1.00 93.44 95 PHE A N 1
ATOM 733 C CA . PHE A 1 95 ? 7.002 -13.282 0.014 1.00 93.44 95 PHE A CA 1
ATOM 734 C C . PHE A 1 95 ? 6.875 -13.224 1.543 1.00 93.44 95 PHE A C 1
ATOM 736 O O . PHE A 1 95 ? 7.087 -12.168 2.140 1.00 93.44 95 PHE A O 1
ATOM 743 N N . ASP A 1 96 ? 6.629 -14.361 2.194 1.00 95.06 96 ASP A N 1
ATOM 744 C CA . ASP A 1 96 ? 6.481 -14.442 3.650 1.00 95.06 96 ASP A CA 1
ATOM 745 C C . ASP A 1 96 ? 7.788 -14.073 4.370 1.00 95.06 96 ASP A C 1
ATOM 747 O O . ASP A 1 96 ? 7.785 -13.346 5.372 1.00 95.06 96 ASP A O 1
ATOM 751 N N . ALA A 1 97 ? 8.932 -14.508 3.831 1.00 94.12 97 ALA A N 1
ATOM 752 C CA . ALA A 1 97 ? 10.249 -14.114 4.323 1.00 94.12 97 ALA A CA 1
ATOM 753 C C . ALA A 1 97 ? 10.492 -12.600 4.188 1.00 94.12 97 ALA A C 1
ATOM 755 O O . ALA A 1 97 ? 11.013 -11.980 5.121 1.00 94.12 97 ALA A O 1
ATOM 756 N N . ALA A 1 98 ? 10.086 -11.994 3.068 1.00 93.62 98 ALA A N 1
ATOM 757 C CA . ALA A 1 98 ? 10.185 -10.553 2.851 1.00 93.62 98 ALA A CA 1
ATOM 758 C C . ALA A 1 98 ? 9.293 -9.770 3.828 1.00 93.62 98 ALA A C 1
ATOM 760 O O . ALA A 1 98 ? 9.770 -8.845 4.485 1.00 93.62 98 ALA A O 1
ATOM 761 N N . LEU A 1 99 ? 8.040 -10.191 4.029 1.00 95.62 99 LEU A N 1
ATOM 762 C CA . LEU A 1 99 ? 7.138 -9.608 5.031 1.00 95.62 99 LEU A CA 1
ATOM 763 C C . LEU A 1 99 ? 7.701 -9.704 6.451 1.00 95.62 99 LEU A C 1
ATOM 765 O O . LEU A 1 99 ? 7.639 -8.743 7.222 1.00 95.62 99 LEU A O 1
ATOM 769 N N . LYS A 1 100 ? 8.296 -10.846 6.811 1.00 95.81 100 LYS A N 1
ATOM 770 C CA . LYS A 1 100 ? 8.980 -11.017 8.101 1.00 95.81 100 LYS A CA 1
ATOM 771 C C . LYS A 1 100 ? 10.156 -10.051 8.245 1.00 95.81 100 LYS A C 1
ATOM 773 O O . LYS A 1 100 ? 10.346 -9.478 9.319 1.00 95.81 100 LYS A O 1
ATOM 778 N N . TRP A 1 101 ? 10.934 -9.851 7.183 1.00 94.12 101 TRP A N 1
ATOM 779 C CA . TRP A 1 101 ? 12.024 -8.879 7.175 1.00 94.12 101 TRP A CA 1
ATOM 780 C C . TRP A 1 101 ? 11.513 -7.439 7.336 1.00 94.12 101 TRP A C 1
ATOM 782 O O . TRP A 1 101 ? 12.008 -6.736 8.216 1.00 94.12 101 TRP A O 1
ATOM 792 N N . GLN A 1 102 ? 10.468 -7.035 6.600 1.00 95.25 102 GLN A N 1
ATOM 793 C CA . GLN A 1 102 ? 9.828 -5.715 6.736 1.00 95.25 102 GLN A CA 1
ATOM 794 C C . GLN A 1 102 ? 9.322 -5.491 8.173 1.00 95.25 102 GLN A C 1
ATOM 796 O O . GLN A 1 102 ? 9.585 -4.450 8.780 1.00 95.25 102 GLN A O 1
ATOM 801 N N . ARG A 1 103 ? 8.688 -6.508 8.779 1.00 96.12 103 ARG A N 1
ATOM 802 C CA . ARG A 1 103 ? 8.246 -6.482 10.186 1.00 96.12 103 ARG A CA 1
ATOM 803 C C . ARG A 1 103 ? 9.405 -6.261 11.151 1.00 96.12 103 ARG A C 1
ATOM 805 O O . ARG A 1 103 ? 9.283 -5.451 12.068 1.00 96.12 103 ARG A O 1
ATOM 812 N N . ASN A 1 104 ? 10.533 -6.931 10.934 1.00 96.00 104 ASN A N 1
ATOM 813 C CA . ASN A 1 104 ? 11.728 -6.751 11.757 1.00 96.00 104 ASN A CA 1
ATOM 814 C C . ASN A 1 104 ? 12.374 -5.374 11.566 1.00 96.00 104 ASN A C 1
ATOM 816 O O . ASN A 1 104 ? 12.838 -4.789 12.544 1.00 96.00 104 ASN A O 1
ATOM 820 N N . TRP A 1 105 ? 12.401 -4.855 10.338 1.00 94.75 105 TRP A N 1
ATOM 821 C CA . TRP A 1 105 ? 13.010 -3.564 10.024 1.00 94.75 105 TRP A CA 1
ATOM 822 C C . TRP A 1 105 ? 12.192 -2.389 10.573 1.00 94.75 105 TRP A C 1
ATOM 824 O O . TRP A 1 105 ? 12.747 -1.473 11.180 1.00 94.75 105 TRP A O 1
ATOM 834 N N . GLY A 1 106 ? 10.865 -2.451 10.441 1.00 95.56 106 GLY A N 1
ATOM 835 C CA . GLY A 1 106 ? 9.937 -1.422 10.911 1.00 95.56 106 GLY A CA 1
ATOM 836 C C . GLY A 1 106 ? 9.571 -1.498 12.399 1.00 95.56 106 GLY A C 1
ATOM 837 O O . GLY A 1 106 ? 8.853 -0.629 12.884 1.00 95.56 106 GLY A O 1
ATOM 838 N N . LYS A 1 107 ? 10.039 -2.500 13.160 1.00 96.00 107 LYS A N 1
ATOM 839 C CA . LYS A 1 107 ? 9.571 -2.778 14.541 1.00 96.00 107 LYS A CA 1
ATOM 840 C C . LYS A 1 107 ? 9.697 -1.609 15.529 1.00 96.00 107 LYS A C 1
ATOM 842 O O . LYS A 1 107 ? 8.927 -1.514 16.484 1.00 96.00 107 LYS A O 1
ATOM 847 N N . SER A 1 108 ? 10.685 -0.737 15.329 1.00 95.38 108 SER A N 1
ATOM 848 C CA . SER A 1 108 ? 10.940 0.406 16.214 1.00 95.38 108 SER A CA 1
ATOM 849 C C . SER A 1 108 ? 10.089 1.632 15.867 1.00 95.38 108 SER A C 1
ATOM 851 O O . SER A 1 108 ? 10.051 2.576 16.653 1.00 95.38 108 SER A O 1
ATOM 853 N N . VAL A 1 109 ? 9.399 1.629 14.722 1.00 96.12 109 VAL A N 1
ATOM 854 C CA . VAL A 1 109 ? 8.537 2.731 14.279 1.00 96.12 109 VAL A CA 1
ATOM 855 C C . VAL A 1 109 ? 7.292 2.793 15.155 1.00 96.12 109 VAL A C 1
ATOM 857 O O . VAL A 1 109 ? 6.583 1.802 15.326 1.00 96.12 109 VAL A O 1
ATOM 860 N N . LYS A 1 110 ? 7.037 3.973 15.726 1.00 94.69 110 LYS A N 1
ATOM 861 C CA . LYS A 1 110 ? 5.908 4.223 16.637 1.00 94.69 110 LYS A CA 1
ATOM 862 C C . LYS A 1 110 ? 4.759 4.995 15.999 1.00 94.69 110 LYS A C 1
ATOM 864 O O . LYS A 1 110 ? 3.680 5.027 16.568 1.00 94.69 110 LYS A O 1
ATOM 869 N N . SER A 1 111 ? 4.989 5.595 14.836 1.00 95.56 111 SER A N 1
ATOM 870 C CA . SER A 1 111 ? 3.975 6.313 14.071 1.00 95.56 111 SER A CA 1
ATOM 871 C C . SER A 1 111 ? 4.314 6.258 12.585 1.00 95.56 111 SER A C 1
ATOM 873 O O . SER A 1 111 ? 5.481 6.394 12.212 1.00 95.56 111 SER A O 1
ATOM 875 N N . LEU A 1 112 ? 3.293 6.056 11.755 1.00 96.38 112 LEU A N 1
ATOM 876 C CA . LEU A 1 112 ? 3.360 6.213 10.301 1.00 96.38 112 LEU A CA 1
ATOM 877 C C . LEU A 1 112 ? 3.066 7.658 9.878 1.00 96.38 112 LEU A C 1
ATOM 879 O O . LEU A 1 112 ? 3.408 8.068 8.774 1.00 96.38 112 LEU A O 1
ATOM 883 N N . ARG A 1 113 ? 2.490 8.452 10.783 1.00 94.75 113 ARG A N 1
ATOM 884 C CA . ARG A 1 113 ? 2.033 9.820 10.547 1.00 94.75 113 ARG A CA 1
ATOM 885 C C . ARG A 1 113 ? 3.168 10.848 10.631 1.00 94.75 113 ARG A C 1
ATOM 887 O O . ARG A 1 113 ? 3.122 11.790 11.423 1.00 94.75 113 ARG A O 1
ATOM 894 N N . VAL A 1 114 ? 4.218 10.661 9.837 1.00 89.88 114 VAL A N 1
ATOM 895 C CA . VAL A 1 114 ? 5.410 11.528 9.795 1.00 89.88 114 VAL A CA 1
ATOM 896 C C . VAL A 1 114 ? 5.491 12.279 8.469 1.00 89.88 114 VAL A C 1
ATOM 898 O O . VAL A 1 114 ? 5.013 11.785 7.462 1.00 89.88 114 VAL A O 1
ATOM 901 N N . ALA A 1 115 ? 6.133 13.451 8.453 1.00 83.75 115 ALA A N 1
ATOM 902 C CA . ALA A 1 115 ? 6.162 14.332 7.276 1.00 83.75 115 ALA A CA 1
ATOM 903 C C . ALA A 1 115 ? 6.821 13.734 6.014 1.00 83.75 115 ALA A C 1
ATOM 905 O O . ALA A 1 115 ? 6.647 14.268 4.923 1.00 83.75 115 ALA A O 1
ATOM 906 N N . ARG A 1 116 ? 7.655 12.700 6.169 1.00 82.19 116 ARG A N 1
ATOM 907 C CA . ARG A 1 116 ? 8.247 11.952 5.057 1.00 82.19 116 ARG A CA 1
ATOM 908 C C . ARG A 1 116 ? 8.524 10.528 5.499 1.00 82.19 116 ARG A C 1
ATOM 910 O O . ARG A 1 116 ? 9.262 10.322 6.472 1.00 82.19 116 ARG A O 1
ATOM 917 N N . SER A 1 117 ? 7.989 9.564 4.770 1.00 78.50 117 SER A N 1
ATOM 918 C CA . SER A 1 117 ? 8.269 8.156 5.003 1.00 78.50 117 SER A CA 1
ATOM 919 C C . SER A 1 117 ? 9.689 7.822 4.550 1.00 78.50 117 SER A C 1
ATOM 921 O O . SER A 1 117 ? 10.205 8.316 3.551 1.00 78.50 117 SER A O 1
ATOM 923 N N . ARG A 1 118 ? 10.384 7.029 5.363 1.00 85.31 118 ARG A N 1
ATOM 924 C CA . ARG A 1 118 ? 11.718 6.488 5.067 1.00 85.31 118 ARG A CA 1
ATOM 925 C C . ARG A 1 118 ? 11.651 4.976 5.215 1.00 85.31 118 ARG A C 1
ATOM 927 O O . ARG A 1 118 ? 10.736 4.491 5.872 1.00 85.31 118 ARG A O 1
ATOM 934 N N . GLY A 1 119 ? 12.659 4.261 4.714 1.00 88.00 119 GLY A N 1
ATOM 935 C CA . GLY A 1 119 ? 12.731 2.790 4.700 1.00 88.00 119 GLY A CA 1
ATOM 936 C C . GLY A 1 119 ? 12.022 2.070 5.863 1.00 88.00 119 GLY A C 1
ATOM 937 O O . GLY A 1 119 ? 11.055 1.364 5.604 1.00 88.00 119 GLY A O 1
ATOM 938 N N . PRO A 1 120 ? 12.390 2.298 7.143 1.00 93.06 120 PRO A N 1
ATOM 939 C CA . PRO A 1 120 ? 11.716 1.652 8.276 1.00 93.06 120 PRO A CA 1
ATOM 940 C C . PRO A 1 120 ? 10.222 1.995 8.427 1.00 93.06 120 PRO A C 1
ATOM 942 O O . PRO A 1 120 ? 9.430 1.134 8.805 1.00 93.06 120 PRO A O 1
ATOM 945 N N . THR A 1 121 ? 9.825 3.242 8.156 1.00 95.12 121 THR A N 1
ATOM 946 C CA . THR A 1 121 ? 8.419 3.685 8.183 1.00 95.12 121 THR A CA 1
ATOM 947 C C . THR A 1 121 ? 7.629 3.016 7.066 1.00 95.12 121 THR A C 1
ATOM 949 O O . THR A 1 121 ? 6.574 2.449 7.335 1.00 95.12 121 THR A O 1
ATOM 952 N N . THR A 1 122 ? 8.167 2.999 5.844 1.00 95.62 122 THR A N 1
ATOM 953 C CA . THR A 1 122 ? 7.559 2.306 4.701 1.00 95.62 122 THR A CA 1
ATOM 954 C C . THR A 1 122 ? 7.435 0.806 4.980 1.00 95.62 122 THR A C 1
ATOM 956 O O . THR A 1 122 ? 6.365 0.233 4.811 1.00 95.62 122 THR A O 1
ATOM 959 N N . ALA A 1 123 ? 8.475 0.179 5.535 1.00 95.19 123 ALA A N 1
ATOM 960 C CA . ALA A 1 123 ? 8.455 -1.218 5.970 1.00 95.19 123 ALA A CA 1
ATOM 961 C C . ALA A 1 123 ? 7.340 -1.505 6.985 1.00 95.19 123 ALA A C 1
ATOM 963 O O . ALA A 1 123 ? 6.639 -2.514 6.894 1.00 95.19 123 ALA A O 1
ATOM 964 N N . ARG A 1 124 ? 7.149 -0.601 7.955 1.00 97.31 124 ARG A N 1
ATOM 965 C CA . ARG A 1 124 ? 6.068 -0.712 8.938 1.00 97.31 124 ARG A CA 1
ATOM 966 C C . ARG A 1 124 ? 4.690 -0.557 8.287 1.00 97.31 124 ARG A C 1
ATOM 968 O O . ARG A 1 124 ? 3.783 -1.289 8.674 1.00 97.31 124 ARG A O 1
ATOM 975 N N . ALA A 1 125 ? 4.550 0.330 7.302 1.00 97.88 125 ALA A N 1
ATOM 976 C CA . ALA A 1 125 ? 3.321 0.493 6.529 1.00 97.88 125 ALA A CA 1
ATOM 977 C C . ALA A 1 125 ? 2.981 -0.764 5.712 1.00 97.88 125 ALA A C 1
ATOM 979 O O . ALA A 1 125 ? 1.843 -1.214 5.758 1.00 97.88 125 ALA A O 1
ATOM 980 N N . VAL A 1 126 ? 3.960 -1.392 5.048 1.00 97.88 126 VAL A N 1
ATOM 981 C CA . VAL A 1 126 ? 3.760 -2.652 4.298 1.00 97.88 126 VAL A CA 1
ATOM 982 C C . VAL A 1 126 ? 3.171 -3.746 5.182 1.00 97.88 126 VAL A C 1
ATOM 984 O O . VAL A 1 126 ? 2.277 -4.474 4.762 1.00 97.88 126 VAL A O 1
ATOM 987 N N . VAL A 1 127 ? 3.665 -3.863 6.415 1.00 98.06 127 VAL A N 1
ATOM 988 C CA . VAL A 1 127 ? 3.184 -4.870 7.369 1.00 98.06 127 VAL A CA 1
ATOM 989 C C . VAL A 1 127 ? 1.744 -4.588 7.784 1.00 98.06 127 VAL A C 1
ATOM 991 O O . VAL A 1 127 ? 0.941 -5.516 7.772 1.00 98.06 127 VAL A O 1
ATOM 994 N N . LEU A 1 128 ? 1.412 -3.326 8.082 1.00 98.62 128 LEU A N 1
ATOM 995 C CA . LEU A 1 128 ? 0.038 -2.914 8.385 1.00 98.62 128 LEU A CA 1
ATOM 996 C C . LEU A 1 128 ? -0.901 -3.210 7.210 1.00 98.62 128 LEU A C 1
ATOM 998 O O . LEU A 1 128 ? -1.962 -3.785 7.409 1.00 98.62 128 LEU A O 1
ATOM 1002 N N . LEU A 1 129 ? -0.494 -2.885 5.981 1.00 98.75 129 LEU A N 1
ATOM 1003 C CA . LEU A 1 129 ? -1.292 -3.116 4.773 1.00 98.75 129 LEU A CA 1
ATOM 1004 C C . LEU A 1 129 ? -1.502 -4.608 4.479 1.00 98.75 129 LEU A C 1
ATOM 1006 O O . LEU A 1 129 ? -2.580 -5.002 4.046 1.00 98.75 129 LEU A O 1
ATOM 1010 N N . ALA A 1 130 ? -0.501 -5.451 4.742 1.00 98.38 130 ALA A N 1
ATOM 1011 C CA . ALA A 1 130 ? -0.635 -6.899 4.603 1.00 98.38 130 ALA A CA 1
ATOM 1012 C C . ALA A 1 130 ? -1.553 -7.513 5.672 1.00 98.38 130 ALA A C 1
ATOM 1014 O O . ALA A 1 130 ? -2.303 -8.444 5.383 1.00 98.38 130 ALA A O 1
ATOM 1015 N N . GLU A 1 131 ? -1.489 -7.009 6.907 1.00 98.56 131 GLU A N 1
ATOM 1016 C CA . GLU A 1 131 ? -2.383 -7.421 7.995 1.00 98.56 131 GLU A CA 1
ATOM 1017 C C . GLU A 1 131 ? -3.829 -6.989 7.708 1.00 98.56 131 GLU A C 1
ATOM 1019 O O . GLU A 1 131 ? -4.733 -7.813 7.842 1.00 98.56 131 GLU A O 1
ATOM 1024 N N . LEU A 1 132 ? -4.011 -5.770 7.195 1.00 98.75 132 LEU A N 1
ATOM 1025 C CA . LEU A 1 132 ? -5.286 -5.228 6.731 1.00 98.75 132 LEU A CA 1
ATOM 1026 C C . LEU A 1 132 ? -5.896 -6.045 5.581 1.00 98.75 132 LEU A C 1
ATOM 1028 O O . LEU A 1 132 ? -7.051 -6.442 5.678 1.00 98.75 132 LEU A O 1
ATOM 1032 N N . ASP A 1 133 ? -5.143 -6.334 4.509 1.00 98.56 133 ASP A N 1
ATOM 1033 C CA . ASP A 1 133 ? -5.653 -7.132 3.377 1.00 98.56 133 ASP A CA 1
ATOM 1034 C C . ASP A 1 133 ? -6.147 -8.506 3.848 1.00 98.56 133 ASP A C 1
ATOM 1036 O O . ASP A 1 133 ? -7.227 -8.958 3.466 1.00 98.56 133 ASP A O 1
ATOM 1040 N N . ARG A 1 134 ? -5.378 -9.158 4.730 1.00 98.31 134 ARG A N 1
ATOM 1041 C CA . ARG A 1 134 ? -5.751 -10.454 5.302 1.00 98.31 134 ARG A CA 1
ATOM 1042 C C . ARG A 1 134 ? -7.028 -10.359 6.134 1.00 98.31 134 ARG A C 1
ATOM 1044 O O . ARG A 1 134 ? -7.875 -11.242 6.029 1.00 98.31 134 ARG A O 1
ATOM 1051 N N . GLU A 1 135 ? -7.148 -9.333 6.970 1.00 98.62 135 GLU A N 1
ATOM 1052 C CA . GLU A 1 135 ?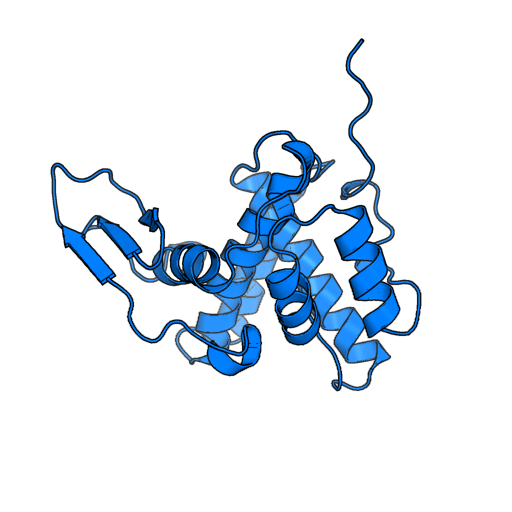 -8.327 -9.118 7.808 1.00 98.62 135 GLU A CA 1
ATOM 1053 C C . GLU A 1 135 ? -9.577 -8.853 6.963 1.00 98.62 135 GLU A C 1
ATOM 1055 O O . GLU A 1 135 ? -10.567 -9.571 7.109 1.00 98.62 135 GLU A O 1
ATOM 1060 N N . MET A 1 136 ? -9.507 -7.912 6.016 1.00 98.50 136 MET A N 1
ATOM 1061 C CA . MET A 1 136 ? -10.618 -7.578 5.118 1.00 98.50 136 MET A CA 1
ATOM 1062 C C . MET A 1 136 ? -11.102 -8.809 4.347 1.00 98.50 136 MET A C 1
ATOM 1064 O O . MET A 1 136 ? -12.300 -9.099 4.327 1.00 98.50 136 MET A O 1
ATOM 1068 N N . ARG A 1 137 ? -10.177 -9.599 3.787 1.00 98.00 137 ARG A N 1
ATOM 1069 C CA . ARG A 1 137 ? -10.524 -10.854 3.104 1.00 98.00 137 ARG A CA 1
ATOM 1070 C C . ARG A 1 137 ? -11.148 -11.867 4.054 1.00 98.00 137 ARG A C 1
ATOM 1072 O O . ARG A 1 137 ? -12.075 -12.567 3.665 1.00 98.00 137 ARG A O 1
ATOM 1079 N N . SER A 1 138 ? -10.658 -11.974 5.286 1.00 97.62 138 SER A N 1
ATOM 1080 C CA . SER A 1 138 ? -11.215 -12.907 6.268 1.00 97.62 138 SER A CA 1
ATOM 1081 C C . SER A 1 138 ? -12.655 -12.545 6.639 1.00 97.62 138 SER A C 1
ATOM 1083 O O . SER A 1 138 ? -13.518 -13.422 6.639 1.00 97.62 138 SER A O 1
ATOM 1085 N N . LEU A 1 139 ? -12.925 -11.268 6.923 1.00 97.06 139 LEU A N 1
ATOM 1086 C CA . LEU A 1 139 ? -14.254 -10.780 7.309 1.00 97.06 139 LEU A CA 1
ATOM 1087 C C . LEU A 1 139 ? -15.267 -10.896 6.167 1.00 97.06 139 LEU A C 1
ATOM 1089 O O . LEU A 1 139 ? -16.421 -11.254 6.389 1.00 97.06 139 LEU A O 1
ATOM 1093 N N . THR A 1 140 ? -14.817 -10.677 4.933 1.00 96.50 140 THR A N 1
ATOM 1094 C CA . THR A 1 140 ? -15.677 -10.679 3.740 1.00 96.50 140 THR A CA 1
ATOM 1095 C C . THR A 1 140 ? -15.645 -11.996 2.963 1.00 96.50 140 THR A C 1
ATOM 1097 O O . THR A 1 140 ? -16.083 -12.053 1.819 1.00 96.50 140 THR A O 1
ATOM 1100 N N . ARG A 1 141 ? -15.114 -13.084 3.544 1.00 95.62 141 ARG A N 1
ATOM 1101 C CA . ARG A 1 141 ? -14.975 -14.400 2.877 1.00 95.62 141 ARG A CA 1
ATOM 1102 C C . ARG A 1 141 ? -14.264 -14.327 1.513 1.00 95.62 141 ARG A C 1
ATOM 1104 O O . ARG A 1 141 ? -14.519 -15.127 0.617 1.00 95.62 141 ARG A O 1
ATOM 1111 N N . GLY A 1 142 ? -13.333 -13.387 1.386 1.00 94.75 142 GLY A N 1
ATOM 1112 C CA . GLY A 1 142 ? -12.491 -13.162 0.217 1.00 94.75 142 GLY A CA 1
ATOM 1113 C C . GLY A 1 142 ? -13.095 -12.244 -0.844 1.00 94.75 142 GLY A C 1
ATOM 1114 O O . GLY A 1 142 ? -12.429 -12.028 -1.854 1.00 94.75 142 GLY A O 1
ATOM 1115 N N . GLU A 1 143 ? -14.301 -11.711 -0.630 1.00 94.81 143 GLU A N 1
ATOM 1116 C CA . GLU A 1 143 ? -14.979 -10.833 -1.592 1.00 94.81 143 GLU A CA 1
ATOM 1117 C C . GLU A 1 143 ? -14.308 -9.463 -1.712 1.00 94.81 143 GLU A C 1
ATOM 1119 O O . GLU A 1 143 ? -14.268 -8.905 -2.805 1.00 94.81 143 GLU A O 1
ATOM 1124 N N . VAL A 1 144 ? -13.753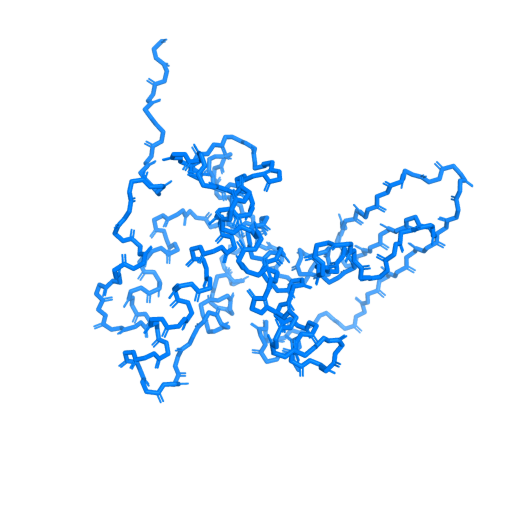 -8.945 -0.612 1.00 97.00 144 VAL A N 1
ATOM 1125 C CA . VAL A 1 144 ? -13.139 -7.617 -0.552 1.00 97.00 144 VAL A CA 1
ATOM 1126 C C . VAL A 1 144 ? -11.736 -7.703 0.047 1.00 97.00 144 VAL A C 1
ATOM 1128 O O . VAL A 1 144 ? -11.493 -8.407 1.029 1.00 97.00 144 VAL A O 1
ATOM 1131 N N . GLY A 1 145 ? -10.794 -6.962 -0.532 1.00 97.81 145 GLY A N 1
ATOM 1132 C CA . GLY A 1 145 ? -9.440 -6.813 -0.003 1.00 97.81 145 GLY A CA 1
ATOM 1133 C C . GLY A 1 145 ? -8.839 -5.435 -0.263 1.00 97.81 145 GLY A C 1
ATOM 1134 O O . GLY A 1 145 ? -9.527 -4.459 -0.571 1.00 97.81 145 GLY A O 1
ATOM 1135 N 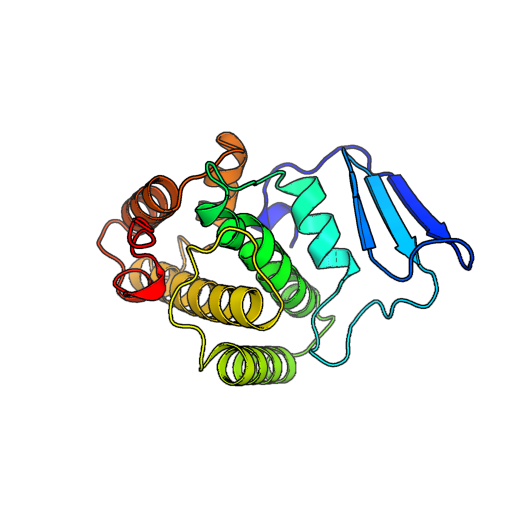N . LEU A 1 146 ? -7.515 -5.355 -0.158 1.00 98.31 146 LEU A N 1
ATOM 1136 C CA . LEU A 1 146 ? -6.777 -4.114 -0.369 1.00 98.31 146 LEU A CA 1
ATOM 1137 C C . LEU A 1 146 ? -6.860 -3.619 -1.820 1.00 98.31 146 LEU A C 1
ATOM 1139 O O . LEU A 1 146 ? -6.771 -2.416 -2.058 1.00 98.31 146 LEU A O 1
ATOM 1143 N N . ASP A 1 147 ? -7.049 -4.521 -2.784 1.00 98.25 147 ASP A N 1
ATOM 1144 C CA . ASP A 1 147 ? -7.251 -4.179 -4.195 1.00 98.25 147 ASP A CA 1
ATOM 1145 C C . ASP A 1 147 ? -8.490 -3.278 -4.361 1.00 98.25 147 ASP A C 1
ATOM 1147 O O . ASP A 1 147 ? -8.408 -2.203 -4.957 1.00 98.25 147 ASP A O 1
ATOM 1151 N N . ASP A 1 148 ? -9.623 -3.665 -3.767 1.00 98.19 148 ASP A N 1
ATOM 1152 C CA . ASP A 1 148 ? -10.881 -2.909 -3.814 1.00 98.19 148 ASP A CA 1
ATOM 1153 C C . ASP A 1 148 ? -10.745 -1.541 -3.143 1.00 98.19 148 ASP A C 1
ATOM 1155 O O . ASP A 1 148 ? -11.207 -0.520 -3.668 1.00 98.19 148 ASP A O 1
ATOM 1159 N N . LEU A 1 149 ? -10.046 -1.506 -2.004 1.00 98.06 149 LEU A N 1
ATOM 1160 C CA . LEU A 1 149 ? -9.735 -0.267 -1.303 1.00 98.06 149 LEU A CA 1
ATOM 1161 C C . LEU A 1 149 ? -8.908 0.668 -2.189 1.00 98.06 149 LEU A C 1
ATOM 1163 O O . LEU A 1 149 ? -9.283 1.824 -2.390 1.00 98.06 149 LEU A O 1
ATOM 1167 N N . VAL A 1 150 ? -7.821 0.176 -2.786 1.00 97.81 150 VAL A N 1
ATOM 1168 C CA . VAL A 1 150 ? -6.965 0.983 -3.664 1.00 97.81 150 VAL A CA 1
ATOM 1169 C C . VAL A 1 150 ? -7.724 1.477 -4.886 1.00 97.81 150 VAL A C 1
ATOM 1171 O O . VAL A 1 150 ? -7.586 2.646 -5.247 1.00 97.81 150 VAL A O 1
ATOM 1174 N N . GLN A 1 151 ? -8.558 0.644 -5.507 1.00 97.12 151 GLN A N 1
ATOM 1175 C CA . GLN A 1 151 ? -9.382 1.064 -6.639 1.00 97.12 151 GLN A CA 1
ATOM 1176 C C . GLN A 1 151 ? -10.292 2.249 -6.291 1.00 97.12 151 GLN A C 1
ATOM 1178 O O . GLN A 1 151 ? -10.403 3.182 -7.093 1.00 97.12 151 GLN A O 1
ATOM 1183 N N . ARG A 1 152 ? -10.887 2.268 -5.091 1.00 96.50 152 ARG A N 1
ATOM 1184 C CA . ARG A 1 152 ? -11.690 3.407 -4.620 1.00 96.50 152 ARG A CA 1
ATOM 1185 C C . ARG A 1 152 ? -10.829 4.624 -4.264 1.00 96.50 152 ARG A C 1
ATOM 1187 O O . ARG A 1 152 ? -11.137 5.733 -4.698 1.00 96.50 152 ARG A O 1
ATOM 1194 N N . LEU A 1 153 ? -9.703 4.437 -3.576 1.00 96.44 153 LEU A N 1
ATOM 1195 C CA . LEU A 1 153 ? -8.771 5.524 -3.230 1.00 96.44 153 LEU A CA 1
ATOM 1196 C C . LEU A 1 153 ? -8.188 6.231 -4.461 1.00 96.44 153 LEU A C 1
ATOM 1198 O O . LEU A 1 153 ? -8.002 7.451 -4.465 1.00 96.44 153 LEU A O 1
ATOM 1202 N N . ARG A 1 154 ? -7.951 5.492 -5.552 1.00 94.25 154 ARG A N 1
ATOM 1203 C CA . ARG A 1 154 ? -7.496 6.061 -6.832 1.00 94.25 154 ARG A CA 1
ATOM 1204 C C . ARG A 1 154 ? -8.444 7.120 -7.389 1.00 94.25 154 ARG A C 1
ATOM 1206 O O . ARG A 1 154 ? -7.989 7.978 -8.143 1.00 94.25 154 ARG A O 1
ATOM 1213 N N . GLN A 1 155 ? -9.732 7.072 -7.057 1.00 92.44 155 GLN A N 1
ATOM 1214 C CA . GLN A 1 155 ? -10.696 8.082 -7.498 1.00 92.44 155 GLN A CA 1
ATOM 1215 C C . GLN A 1 155 ? -10.487 9.417 -6.767 1.00 92.44 155 GLN A C 1
ATOM 1217 O O . GLN A 1 155 ? -10.677 10.470 -7.368 1.00 92.44 155 GLN A O 1
ATOM 1222 N N . GLN A 1 156 ? -10.017 9.379 -5.515 1.00 93.38 156 GLN A N 1
ATOM 1223 C CA . GLN A 1 156 ? -9.742 10.565 -4.697 1.00 93.38 156 GLN A CA 1
ATOM 1224 C C . GLN A 1 156 ? -8.380 11.198 -5.012 1.00 93.38 156 GLN A C 1
ATOM 1226 O O . GLN A 1 156 ? -8.253 12.421 -5.004 1.00 93.38 156 GLN A O 1
ATOM 1231 N N . ARG A 1 157 ? -7.364 10.376 -5.327 1.00 90.44 157 ARG A N 1
ATOM 1232 C CA . ARG A 1 157 ? -5.951 10.755 -5.576 1.00 90.44 157 ARG A CA 1
ATOM 1233 C C . ARG A 1 157 ? -5.227 11.339 -4.361 1.00 90.44 157 ARG A C 1
ATOM 1235 O O . ARG A 1 157 ? -4.121 10.910 -4.071 1.00 90.44 157 ARG A O 1
ATOM 1242 N N . SER A 1 158 ? -5.818 12.310 -3.677 1.00 96.69 158 SER A N 1
ATOM 1243 C CA . SER A 1 158 ? -5.311 12.923 -2.451 1.00 96.69 158 SER A CA 1
ATOM 1244 C C . SER A 1 158 ? -6.052 12.313 -1.268 1.00 96.69 158 SER A C 1
ATOM 1246 O O . SER A 1 158 ? -7.247 12.545 -1.132 1.00 96.69 158 SER A O 1
ATOM 1248 N N . VAL A 1 159 ? -5.365 11.512 -0.456 1.00 97.06 159 VAL A N 1
ATOM 1249 C CA . VAL A 1 159 ? -6.000 10.643 0.546 1.00 97.06 159 VAL A CA 1
ATOM 1250 C C . VAL A 1 159 ? -5.477 10.969 1.939 1.00 97.06 159 VAL A C 1
ATOM 1252 O O . VAL A 1 159 ? -4.264 10.981 2.160 1.00 97.06 159 VAL A O 1
ATOM 1255 N N . SER A 1 160 ? -6.382 11.217 2.886 1.00 96.94 160 SER A N 1
ATOM 1256 C CA . SER A 1 160 ? -6.037 11.306 4.306 1.00 96.94 160 SER A CA 1
ATOM 1257 C C . SER A 1 160 ? -6.092 9.924 4.968 1.00 96.94 160 SER A C 1
ATOM 1259 O O . SER A 1 160 ? -6.813 9.031 4.524 1.00 96.94 160 SER A O 1
ATOM 1261 N N . THR A 1 161 ? -5.359 9.728 6.065 1.00 97.19 161 THR A N 1
ATOM 1262 C CA . THR A 1 161 ? -5.463 8.493 6.868 1.00 97.19 161 THR A CA 1
ATOM 1263 C C . THR A 1 161 ? -6.887 8.276 7.389 1.00 97.19 161 THR A C 1
ATOM 1265 O O . THR A 1 161 ? -7.320 7.137 7.500 1.00 97.19 161 THR A O 1
ATOM 1268 N N . GLU A 1 162 ? -7.632 9.346 7.678 1.00 96.88 162 GLU A N 1
ATOM 1269 C CA . GLU A 1 162 ? -9.028 9.244 8.113 1.00 96.88 162 GLU A CA 1
ATOM 1270 C C . GLU A 1 162 ? -9.926 8.704 6.992 1.00 96.88 162 GLU A C 1
ATOM 1272 O O . GLU A 1 162 ? -10.689 7.767 7.221 1.00 96.88 162 GLU A O 1
ATOM 1277 N N . ASP A 1 163 ? -9.795 9.237 5.774 1.00 97.38 163 ASP A N 1
ATOM 1278 C CA . ASP A 1 163 ? -10.542 8.744 4.610 1.00 97.38 163 ASP A CA 1
ATOM 1279 C C . ASP A 1 163 ? -10.167 7.299 4.279 1.00 97.38 163 ASP A C 1
ATOM 1281 O O . ASP A 1 163 ? -11.039 6.493 3.956 1.00 97.38 163 ASP A O 1
ATOM 1285 N N . PHE A 1 164 ? -8.881 6.957 4.403 1.00 98.25 164 PHE A N 1
ATOM 1286 C CA . PHE A 1 164 ? -8.391 5.592 4.243 1.00 98.25 164 PHE A CA 1
ATOM 1287 C C . PHE A 1 164 ? -9.070 4.626 5.222 1.00 98.25 164 PHE A C 1
ATOM 1289 O O . PHE A 1 164 ? -9.593 3.603 4.784 1.00 98.25 164 PHE A O 1
ATOM 1296 N N . ILE A 1 165 ? -9.098 4.961 6.519 1.00 98.38 165 ILE A N 1
ATOM 1297 C CA . ILE A 1 165 ? -9.715 4.120 7.556 1.00 98.38 165 ILE A CA 1
ATOM 1298 C C . ILE A 1 165 ? -11.214 3.976 7.298 1.00 98.38 165 ILE A C 1
ATOM 1300 O O . ILE A 1 165 ? -11.700 2.857 7.159 1.00 98.38 165 ILE A O 1
ATOM 1304 N N . LYS A 1 166 ? -11.931 5.097 7.137 1.00 98.12 166 LYS A N 1
ATOM 1305 C CA . LYS A 1 166 ? -13.381 5.090 6.891 1.00 98.12 166 LYS A CA 1
ATOM 1306 C C . LYS A 1 166 ? -13.751 4.246 5.679 1.00 98.12 166 LYS A C 1
ATOM 1308 O O . LYS A 1 166 ? -14.744 3.528 5.702 1.00 98.12 166 LYS A O 1
ATOM 1313 N N . LEU A 1 167 ? -12.972 4.348 4.604 1.00 98.25 167 LEU A N 1
ATOM 1314 C CA . LEU A 1 167 ? -13.233 3.602 3.382 1.00 98.25 167 LEU A CA 1
ATOM 1315 C C . LEU A 1 167 ? -12.930 2.110 3.536 1.00 98.25 167 LEU A C 1
ATOM 1317 O O . LEU A 1 167 ? -13.683 1.300 3.003 1.00 98.25 167 LEU A O 1
ATOM 1321 N N . ALA A 1 168 ? -11.860 1.751 4.251 1.00 98.50 168 ALA A N 1
ATOM 1322 C CA . ALA A 1 168 ? -11.528 0.361 4.550 1.00 98.50 168 ALA A CA 1
ATOM 1323 C C . ALA A 1 168 ? -12.623 -0.301 5.400 1.00 98.50 168 ALA A C 1
ATOM 1325 O O . ALA A 1 168 ? -13.114 -1.366 5.038 1.00 98.50 168 ALA A O 1
ATOM 1326 N N . GLU A 1 169 ? -13.065 0.363 6.469 1.00 98.38 169 GLU A N 1
ATOM 1327 C CA . GLU A 1 169 ? -14.127 -0.130 7.355 1.00 98.38 169 GLU A CA 1
ATOM 1328 C C . GLU A 1 169 ? -15.482 -0.203 6.643 1.00 98.38 169 GLU A C 1
ATOM 1330 O O . GLU A 1 169 ? -16.212 -1.180 6.786 1.00 98.38 169 GLU A O 1
ATOM 1335 N N . ALA A 1 170 ? -15.807 0.785 5.802 1.00 98.19 170 ALA A N 1
ATOM 1336 C CA . ALA A 1 170 ? -17.018 0.745 4.985 1.00 98.19 170 ALA A CA 1
ATOM 1337 C C . ALA A 1 170 ? -17.009 -0.414 3.975 1.00 98.19 170 ALA A C 1
ATOM 1339 O O . ALA A 1 170 ? -18.059 -0.972 3.674 1.00 98.19 170 ALA A O 1
ATOM 1340 N N . LEU A 1 171 ? -15.838 -0.763 3.436 1.00 97.94 171 LEU A N 1
ATOM 1341 C CA . LEU A 1 171 ? -15.656 -1.898 2.530 1.00 97.94 171 LEU A CA 1
ATOM 1342 C C . LEU A 1 171 ? -15.715 -3.250 3.252 1.00 97.94 171 LEU A C 1
ATOM 1344 O O . LEU A 1 171 ? -16.192 -4.219 2.672 1.00 97.94 171 LEU A O 1
ATOM 1348 N N . ALA A 1 172 ? -15.232 -3.311 4.491 1.00 97.19 172 ALA A N 1
ATOM 1349 C CA . ALA A 1 172 ? -15.283 -4.502 5.335 1.00 97.19 172 ALA A CA 1
ATOM 1350 C C . ALA A 1 172 ? -16.606 -4.651 6.112 1.00 97.19 172 ALA A C 1
ATOM 1352 O O . ALA A 1 172 ? -16.779 -5.638 6.822 1.00 97.19 172 ALA A O 1
ATOM 1353 N N . GLU A 1 173 ? -17.515 -3.678 5.988 1.00 95.94 173 GLU A N 1
ATOM 1354 C CA . GLU A 1 173 ? -18.788 -3.589 6.716 1.00 95.94 173 GLU A CA 1
ATOM 1355 C C . GLU A 1 173 ? -18.632 -3.598 8.250 1.00 95.94 173 GLU A C 1
ATOM 1357 O O . GLU A 1 173 ? -19.510 -4.055 8.984 1.00 95.94 173 GLU A O 1
ATOM 1362 N N . GLY A 1 174 ? -17.521 -3.063 8.762 1.00 94.44 174 GLY A N 1
ATOM 1363 C CA . GLY A 1 174 ? -17.239 -3.051 10.194 1.00 94.44 174 GLY A CA 1
ATOM 1364 C C . GLY A 1 174 ? -15.865 -2.485 10.557 1.00 94.44 174 GLY A C 1
ATOM 1365 O O . GLY A 1 174 ? -15.066 -2.182 9.670 1.00 94.44 174 GLY A O 1
ATOM 1366 N N . PRO A 1 175 ? -15.593 -2.323 11.866 1.00 96.81 175 PRO A N 1
ATOM 1367 C CA . PRO A 1 175 ? -14.289 -1.884 12.352 1.00 96.81 175 PRO A CA 1
ATOM 1368 C C . PRO A 1 175 ? -13.203 -2.921 12.042 1.00 96.81 175 PRO A C 1
ATOM 1370 O O . PRO A 1 175 ? -13.479 -4.120 11.997 1.00 96.81 175 PRO A O 1
ATOM 1373 N N . LEU A 1 176 ? -11.968 -2.448 11.865 1.00 98.19 176 LEU A N 1
ATOM 1374 C CA . LEU A 1 176 ? -10.814 -3.277 11.503 1.00 98.19 176 LEU A CA 1
ATOM 1375 C C . LEU A 1 176 ? -9.726 -3.201 12.582 1.00 98.19 176 LEU A C 1
ATOM 1377 O O . LEU A 1 176 ? -9.162 -2.135 12.839 1.00 98.19 176 LEU A O 1
ATOM 1381 N N . GLU A 1 177 ? -9.388 -4.340 13.183 1.00 98.00 177 GLU A N 1
ATOM 1382 C CA . GLU A 1 177 ? -8.365 -4.475 14.225 1.00 98.00 177 GLU A CA 1
ATOM 1383 C C . GLU A 1 177 ? -6.982 -4.031 13.732 1.00 98.00 177 GLU A C 1
ATOM 1385 O O . GLU A 1 177 ? -6.221 -3.416 14.480 1.00 98.00 177 GLU A O 1
ATOM 1390 N N . ALA A 1 178 ? -6.644 -4.277 12.460 1.00 97.62 178 ALA A N 1
ATOM 1391 C CA . ALA A 1 178 ? -5.381 -3.828 11.873 1.00 97.62 178 ALA A CA 1
ATOM 1392 C C . ALA A 1 178 ? -5.241 -2.293 11.847 1.00 97.62 178 ALA A C 1
ATOM 1394 O O . ALA A 1 178 ? -4.120 -1.776 11.773 1.00 97.62 178 ALA A O 1
ATOM 1395 N N . LEU A 1 179 ? -6.363 -1.563 11.896 1.00 97.88 179 LEU A N 1
ATOM 1396 C CA . LEU A 1 179 ? -6.410 -0.099 11.883 1.00 97.88 179 LEU A CA 1
ATOM 1397 C C . LEU A 1 179 ? -6.546 0.512 13.281 1.00 97.88 179 LEU A C 1
ATOM 1399 O O . LEU A 1 179 ? -6.184 1.679 13.453 1.00 97.88 179 LEU A O 1
ATOM 1403 N N . ASP A 1 180 ? -6.968 -0.264 14.284 1.00 96.69 180 ASP A N 1
ATOM 1404 C CA . ASP A 1 180 ? -6.962 0.151 15.690 1.00 96.69 180 ASP A CA 1
ATOM 1405 C C . ASP A 1 180 ? -5.536 0.115 16.262 1.00 96.69 180 ASP A C 1
ATOM 1407 O O . ASP A 1 180 ? -5.092 -0.806 16.953 1.00 96.69 180 ASP A O 1
ATOM 1411 N N . THR A 1 181 ? -4.744 1.120 15.892 1.00 96.06 181 THR A N 1
ATOM 1412 C CA . THR A 1 181 ? -3.327 1.161 16.234 1.00 96.06 181 THR A CA 1
ATOM 1413 C C . THR A 1 181 ? -2.819 2.580 16.486 1.00 96.06 181 THR A C 1
ATOM 1415 O O . THR A 1 181 ? -3.126 3.509 15.731 1.00 96.06 181 THR A O 1
ATOM 1418 N N . PRO A 1 182 ? -1.923 2.776 17.477 1.00 95.19 182 PRO A N 1
ATOM 1419 C CA . PRO A 1 182 ? -1.293 4.076 17.714 1.00 95.19 182 PRO A CA 1
ATOM 1420 C C . PRO A 1 182 ? -0.406 4.543 16.548 1.00 95.19 182 PRO A C 1
ATOM 1422 O O . PRO A 1 182 ? 0.015 5.698 16.513 1.00 95.19 182 PRO A O 1
ATOM 1425 N N . LEU A 1 183 ? -0.106 3.667 15.579 1.00 96.19 183 LEU A N 1
ATOM 1426 C CA . LEU A 1 183 ? 0.671 4.028 14.394 1.00 96.19 183 LEU A CA 1
ATOM 1427 C C . LEU A 1 183 ? -0.008 5.110 13.546 1.00 96.19 183 LEU A C 1
ATOM 1429 O O . LEU A 1 183 ? 0.693 5.911 12.921 1.00 96.19 183 LEU A O 1
ATOM 1433 N N . LEU A 1 184 ? -1.343 5.106 13.509 1.00 96.12 184 LEU A N 1
ATOM 1434 C CA . LEU A 1 184 ? -2.159 5.959 12.642 1.00 96.12 184 LEU A CA 1
ATOM 1435 C C . LEU A 1 184 ? -2.672 7.216 13.350 1.00 96.12 184 LEU A C 1
ATOM 1437 O O . LEU A 1 184 ? -3.247 8.094 12.708 1.00 96.12 184 LEU A O 1
ATOM 1441 N N . THR A 1 185 ? -2.422 7.345 14.654 1.00 90.44 185 THR A N 1
ATOM 1442 C CA . THR A 1 185 ? -2.794 8.538 15.413 1.00 90.44 185 THR A CA 1
ATOM 1443 C C . THR A 1 185 ? -2.064 9.764 14.871 1.00 90.44 185 THR A C 1
ATOM 1445 O O . THR A 1 185 ? -0.857 9.720 14.609 1.00 90.44 185 THR A O 1
ATOM 1448 N N . ALA A 1 186 ? -2.798 10.872 14.725 1.00 76.94 186 ALA A N 1
ATOM 1449 C CA . ALA A 1 186 ? -2.243 12.143 14.282 1.00 76.94 186 ALA A CA 1
ATOM 1450 C C . ALA A 1 186 ? -0.990 12.518 15.102 1.00 76.94 186 ALA A C 1
ATOM 1452 O O . ALA A 1 186 ? -0.943 12.280 16.317 1.00 76.94 186 ALA A O 1
ATOM 1453 N N . PRO A 1 187 ? 0.040 13.100 14.464 1.00 70.81 187 PRO A N 1
ATOM 1454 C CA . PRO A 1 187 ? 1.242 13.483 15.177 1.00 70.81 187 PRO A CA 1
ATOM 1455 C C . PRO A 1 187 ? 0.875 14.560 16.200 1.00 70.81 187 PRO A C 1
ATOM 1457 O O . PRO A 1 187 ? 0.139 15.497 15.887 1.00 70.81 187 PRO A O 1
ATOM 1460 N N . LYS A 1 188 ? 1.388 14.440 17.431 1.00 61.88 188 LYS A N 1
ATOM 1461 C CA . LYS A 1 188 ? 1.229 15.503 18.430 1.00 61.88 188 LYS A CA 1
ATOM 1462 C C . LYS A 1 188 ? 1.782 16.800 17.837 1.00 61.88 188 LYS A C 1
ATOM 1464 O O . LYS A 1 188 ? 2.912 16.800 17.343 1.00 61.88 188 LYS A O 1
ATOM 1469 N N . ALA A 1 189 ? 0.992 17.874 17.879 1.00 55.72 189 ALA A N 1
ATOM 1470 C CA . ALA A 1 189 ? 1.452 19.195 17.476 1.00 55.72 189 ALA A CA 1
ATOM 1471 C C . ALA A 1 189 ? 2.755 19.501 18.227 1.00 55.72 189 ALA A C 1
ATOM 1473 O O . ALA A 1 189 ? 2.810 19.402 19.455 1.00 55.72 189 ALA A O 1
ATOM 1474 N N . LYS A 1 190 ? 3.826 19.795 17.487 1.00 51.94 190 LYS A N 1
ATOM 1475 C CA . LYS A 1 190 ? 5.040 20.328 18.100 1.00 51.94 190 LYS A CA 1
ATOM 1476 C C . LYS A 1 190 ? 4.730 21.774 18.482 1.00 51.94 190 LYS A C 1
ATOM 1478 O O . LYS A 1 190 ? 4.493 22.579 17.586 1.00 51.94 190 LYS A O 1
ATOM 1483 N N . HIS A 1 191 ? 4.653 22.046 19.783 1.00 37.12 191 HIS A N 1
ATOM 1484 C CA . HIS A 1 191 ? 4.750 23.402 20.322 1.00 37.12 191 HIS A CA 1
ATOM 1485 C C . HIS A 1 191 ? 6.168 23.940 20.124 1.00 37.12 191 HIS A C 1
ATOM 1487 O O . HIS A 1 191 ? 7.114 23.118 20.195 1.00 37.12 191 HIS A O 1
#

Secondary structure (DSSP, 8-state):
-HHHHHSSPPS--EEEEE-TTS-SSEEEETTEEEEETTS-SS-TTS--HHHHHHHHHHH--EESSGGGHHHHHHHHHHHHHHHHHHTTSS-HHHHHHHHHHHHHHHTT---S-SSS--HHHHHHHHHHHHHHHHHHHHHTTTS--HHHHHHHHHHHSEE-HHHHHHHHHHHHTS--TTT-STTSSPPPP--

Radius of gyration: 16.27 Å; chains: 1; bounding box: 44×42×43 Å

pLDDT: mean 91.26, std 9.48, range [37.12, 98.75]